Protein AF-A0A1C7NL75-F1 (afdb_monomer_lite)

Secondary structure (DSSP, 8-state):
-EEE---HHHHHHHHHHSHHHHHHTTHHHHHHSS--S----SS--TTTSHHHHHHHHTTTT-STT-EEEEEEEEEEE-SSSS-EEEEEEEEE-SS-HHHHHHHHHTT-S-EEEEEEEEESS---HHHHHHHHHHHHHHHHHSPEEEEETTEEEEEE-EEEEEEEE-HHHHHTTHHHHHHTTS--EEEEPP-

Organism: NCBI:txid101091

pLDDT: mean 74.9, std 13.75, range [35.78, 93.25]

Structure (mmCIF, N/CA/C/O backbone):
data_AF-A0A1C7NL75-F1
#
_entry.id   AF-A0A1C7NL75-F1
#
loop_
_atom_site.group_PDB
_atom_site.id
_atom_site.type_symbol
_atom_site.label_atom_id
_atom_site.label_alt_id
_atom_site.label_comp_id
_atom_site.label_asym_id
_atom_site.label_entity_id
_atom_site.label_seq_id
_atom_site.pdbx_PDB_ins_code
_atom_site.Cartn_x
_atom_site.Cartn_y
_atom_site.Cartn_z
_atom_site.occupancy
_atom_site.B_iso_or_equiv
_atom_site.auth_seq_id
_atom_site.auth_comp_id
_atom_site.auth_asym_id
_atom_site.auth_atom_id
_atom_site.pdbx_PDB_model_num
ATOM 1 N N . MET A 1 1 ? 25.329 -1.932 -0.744 1.00 54.16 1 MET A N 1
ATOM 2 C CA . MET A 1 1 ? 24.851 -1.291 0.494 1.00 54.16 1 MET A CA 1
ATOM 3 C C . MET A 1 1 ? 23.374 -1.001 0.301 1.00 54.16 1 MET A C 1
ATOM 5 O O . MET A 1 1 ? 23.030 -0.511 -0.767 1.00 54.16 1 MET A O 1
ATOM 9 N N . VAL A 1 2 ? 22.519 -1.374 1.254 1.00 59.94 2 VAL A N 1
ATOM 10 C CA . VAL A 1 2 ? 21.081 -1.058 1.227 1.00 59.94 2 VAL A CA 1
ATOM 11 C C 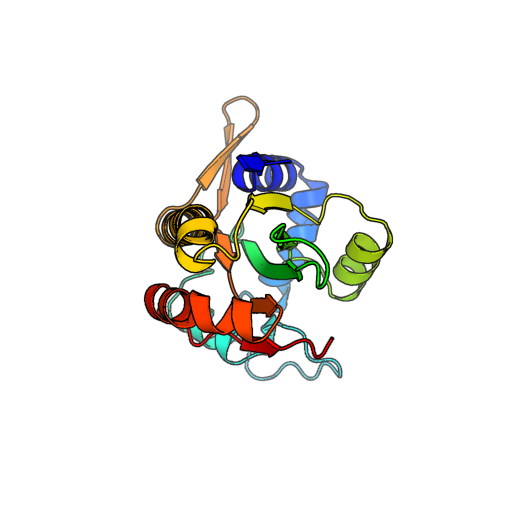. VAL A 1 2 ? 20.860 0.056 2.240 1.00 59.94 2 VAL A C 1
ATOM 13 O O . VAL A 1 2 ? 21.174 -0.130 3.414 1.00 59.94 2 VAL A O 1
ATOM 16 N N . LEU A 1 3 ? 20.372 1.205 1.784 1.00 58.34 3 LEU A N 1
ATOM 17 C CA . LEU A 1 3 ? 19.986 2.318 2.639 1.00 58.34 3 LEU A CA 1
ATOM 18 C C . LEU A 1 3 ? 18.458 2.324 2.753 1.00 58.34 3 LEU A C 1
ATOM 20 O O . LEU A 1 3 ? 17.762 2.538 1.760 1.00 58.34 3 LEU A O 1
ATOM 24 N N . LEU A 1 4 ? 17.947 2.075 3.958 1.00 61.88 4 LEU A N 1
ATOM 25 C CA . LEU A 1 4 ? 16.525 2.199 4.280 1.00 61.88 4 LEU A CA 1
ATOM 26 C C . LEU A 1 4 ? 16.283 3.574 4.896 1.00 61.88 4 LEU A C 1
ATOM 28 O O . LEU A 1 4 ? 16.801 3.861 5.973 1.00 61.88 4 LEU A O 1
ATOM 32 N N . ILE A 1 5 ? 15.507 4.413 4.213 1.00 58.75 5 ILE A N 1
ATOM 33 C CA . ILE A 1 5 ? 15.263 5.796 4.645 1.00 58.75 5 ILE A CA 1
ATOM 34 C C . ILE A 1 5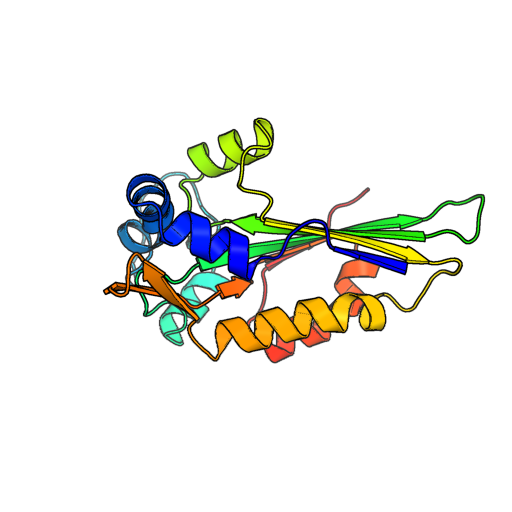 ? 14.094 5.869 5.646 1.00 58.75 5 ILE A C 1
ATOM 36 O O . ILE A 1 5 ? 14.108 6.696 6.555 1.00 58.75 5 ILE A O 1
ATOM 40 N N . CYS A 1 6 ? 13.100 4.978 5.544 1.00 64.88 6 CYS A N 1
ATOM 41 C CA . CYS A 1 6 ? 11.980 4.892 6.489 1.00 64.88 6 CYS A CA 1
ATOM 42 C C . CYS A 1 6 ? 11.395 3.468 6.540 1.00 64.88 6 CYS A C 1
ATOM 44 O O . CYS A 1 6 ? 11.526 2.710 5.585 1.00 64.88 6 CYS A O 1
ATOM 46 N N . SER A 1 7 ? 10.752 3.098 7.654 1.00 75.19 7 SER A N 1
ATOM 47 C CA . SER A 1 7 ? 10.030 1.824 7.786 1.00 75.19 7 SER A CA 1
ATOM 48 C C . SER A 1 7 ? 8.556 2.011 7.425 1.00 75.19 7 SER A C 1
ATOM 50 O O . SER A 1 7 ? 7.848 2.741 8.126 1.00 75.19 7 SER A O 1
ATOM 52 N N . LEU A 1 8 ? 8.088 1.292 6.397 1.00 78.75 8 LEU A N 1
ATOM 53 C CA . LEU A 1 8 ? 6.689 1.284 5.954 1.00 78.75 8 LEU A CA 1
ATOM 54 C C . LEU A 1 8 ? 5.707 1.049 7.107 1.00 78.75 8 LEU A C 1
ATOM 56 O O . LEU A 1 8 ? 4.760 1.812 7.281 1.00 78.75 8 LEU A O 1
ATOM 60 N N . THR A 1 9 ? 5.971 0.049 7.952 1.00 80.31 9 THR A N 1
ATOM 61 C CA . THR A 1 9 ? 5.126 -0.291 9.107 1.00 80.31 9 THR A CA 1
ATOM 62 C C . THR A 1 9 ? 5.003 0.874 10.081 1.00 80.31 9 THR A C 1
ATOM 64 O O . THR A 1 9 ? 3.904 1.191 10.525 1.00 80.31 9 THR A O 1
ATOM 67 N N . ARG A 1 10 ? 6.120 1.542 10.407 1.00 83.00 10 ARG A N 1
ATOM 68 C CA . ARG A 1 10 ? 6.108 2.682 11.338 1.00 83.00 10 ARG A CA 1
ATOM 69 C C . ARG A 1 10 ? 5.331 3.855 10.761 1.00 83.00 10 ARG A C 1
ATOM 71 O O . ARG A 1 10 ? 4.572 4.490 11.490 1.00 83.00 10 ARG A O 1
ATOM 78 N N . LYS A 1 11 ? 5.506 4.136 9.469 1.00 85.38 11 LYS A N 1
ATOM 79 C CA . LYS A 1 11 ? 4.808 5.238 8.809 1.00 85.38 11 LYS A CA 1
ATOM 80 C C . LYS A 1 11 ? 3.306 4.963 8.724 1.00 85.38 11 LYS A C 1
ATOM 82 O O . LYS A 1 11 ? 2.526 5.818 9.129 1.00 85.38 11 LYS A O 1
ATOM 87 N N . ILE A 1 12 ? 2.899 3.761 8.317 1.00 87.12 12 ILE A N 1
ATOM 88 C CA . ILE A 1 12 ? 1.484 3.357 8.286 1.00 87.12 12 ILE A CA 1
ATOM 89 C C . ILE A 1 12 ? 0.869 3.388 9.686 1.00 87.12 12 ILE A C 1
ATOM 91 O O . ILE A 1 12 ? -0.200 3.968 9.860 1.00 87.12 12 ILE A O 1
ATOM 95 N N . ALA A 1 13 ? 1.559 2.856 10.698 1.00 88.12 13 ALA A N 1
ATOM 96 C CA . ALA A 1 13 ? 1.094 2.922 12.081 1.00 88.12 13 ALA A CA 1
ATOM 97 C C . ALA A 1 13 ? 0.910 4.375 12.547 1.00 88.12 13 ALA A C 1
ATOM 99 O O . ALA A 1 13 ? -0.113 4.704 13.140 1.00 88.12 13 ALA A O 1
ATOM 100 N N . TYR A 1 14 ? 1.851 5.268 12.227 1.00 88.62 14 TYR A N 1
ATOM 101 C CA . TYR A 1 14 ? 1.736 6.693 12.540 1.00 88.62 14 TYR A CA 1
ATOM 102 C C . TYR A 1 14 ? 0.517 7.348 11.868 1.00 88.62 14 TYR A C 1
ATOM 104 O O . TYR A 1 14 ? -0.238 8.065 12.531 1.00 88.62 14 TYR A O 1
ATOM 112 N N . LEU A 1 15 ? 0.288 7.076 10.579 1.00 89.31 15 LEU A N 1
ATOM 113 C CA . LEU A 1 15 ? -0.864 7.606 9.844 1.00 89.31 15 LEU A CA 1
ATOM 114 C C . LEU A 1 15 ? -2.186 7.093 10.426 1.00 89.31 15 LEU A C 1
ATOM 116 O O . LEU A 1 15 ? -3.105 7.875 10.655 1.00 89.31 15 LEU A O 1
ATOM 120 N N . LEU A 1 16 ? -2.266 5.800 10.734 1.00 90.81 16 LEU A N 1
ATOM 121 C CA . LEU A 1 16 ? -3.464 5.174 11.292 1.00 90.81 16 LEU A CA 1
ATOM 122 C C . LEU A 1 16 ? -3.696 5.517 12.776 1.00 90.81 16 LEU A C 1
ATOM 124 O O . LEU A 1 16 ? -4.838 5.491 13.237 1.00 90.81 16 LEU A O 1
ATOM 128 N N . CYS A 1 17 ? -2.661 5.894 13.530 1.00 91.44 17 CYS A N 1
ATOM 129 C CA . CYS A 1 17 ? -2.785 6.412 14.900 1.00 91.44 17 CYS A CA 1
ATOM 130 C C . CYS A 1 17 ? -3.377 7.830 14.963 1.00 91.44 17 CYS A C 1
ATOM 132 O O . CYS A 1 17 ? -3.956 8.218 15.987 1.00 91.44 17 CYS A O 1
ATOM 134 N N . SER A 1 18 ? -3.214 8.619 13.899 1.00 90.31 18 SER A N 1
ATOM 135 C CA . SER A 1 18 ? -3.792 9.958 13.790 1.00 90.31 18 SER A CA 1
ATOM 136 C C . SER A 1 18 ? -5.225 9.865 13.283 1.00 90.31 18 SER A C 1
ATOM 138 O O . SER A 1 18 ? -5.479 9.280 12.239 1.00 90.31 18 SER A O 1
ATOM 140 N N . GLU A 1 19 ? -6.173 10.449 14.011 1.00 89.94 19 GLU A N 1
ATOM 141 C CA . GLU A 1 19 ? -7.591 10.367 13.657 1.00 89.94 19 GLU A CA 1
ATOM 142 C C . GLU A 1 19 ? -7.888 11.010 12.299 1.00 89.94 19 GLU A C 1
ATOM 144 O O . GLU A 1 19 ? -8.496 10.364 11.449 1.00 89.94 19 GLU A O 1
ATOM 149 N N . ASN A 1 20 ? -7.366 12.215 12.055 1.00 89.81 20 ASN A N 1
ATOM 150 C CA . ASN A 1 20 ? -7.557 12.930 10.791 1.00 89.81 20 ASN A CA 1
ATOM 151 C C . ASN A 1 20 ? -6.939 12.166 9.611 1.00 89.81 20 ASN A C 1
ATOM 153 O O . ASN A 1 20 ? -7.585 11.979 8.582 1.00 89.81 20 ASN A O 1
ATOM 157 N N . LYS A 1 21 ? -5.705 11.664 9.768 1.00 89.44 21 LYS A N 1
ATOM 158 C CA . LYS A 1 21 ? -5.019 10.921 8.696 1.00 89.44 21 LYS A CA 1
ATOM 159 C C . LYS A 1 21 ? -5.682 9.561 8.455 1.00 89.44 21 LYS A C 1
ATOM 161 O O . LYS A 1 21 ? -5.891 9.175 7.310 1.00 89.44 21 LYS A O 1
ATOM 166 N N . ARG A 1 22 ? -6.100 8.865 9.518 1.00 91.06 22 ARG A N 1
ATOM 167 C CA . ARG A 1 22 ? -6.891 7.630 9.422 1.00 91.06 22 ARG A CA 1
ATOM 168 C C . ARG A 1 22 ? -8.229 7.869 8.726 1.00 91.06 22 ARG A C 1
ATOM 170 O O . ARG A 1 22 ? -8.645 7.019 7.948 1.00 91.06 22 ARG A O 1
ATOM 177 N N . ALA A 1 23 ? -8.904 8.986 8.996 1.00 89.81 23 ALA A N 1
ATOM 178 C CA . ALA A 1 23 ? -10.153 9.335 8.328 1.00 89.81 23 ALA A CA 1
ATOM 179 C C . ALA A 1 23 ? -9.947 9.538 6.819 1.00 89.81 23 ALA A C 1
ATOM 181 O O . ALA A 1 23 ? -10.698 8.964 6.033 1.00 89.81 23 ALA A O 1
ATOM 182 N N . ALA A 1 24 ? -8.891 10.242 6.410 1.00 88.12 24 ALA A N 1
ATOM 183 C CA . ALA A 1 24 ? -8.548 10.407 4.995 1.00 88.12 24 ALA A CA 1
ATOM 184 C C . ALA A 1 24 ? -8.234 9.060 4.303 1.00 88.12 24 ALA A C 1
ATOM 186 O O . ALA A 1 24 ? -8.735 8.771 3.217 1.00 88.12 24 ALA A O 1
ATOM 187 N N . LEU A 1 25 ? -7.528 8.153 4.992 1.00 89.19 25 LEU A N 1
ATOM 188 C CA . LEU A 1 25 ? -7.251 6.790 4.509 1.00 89.19 25 LEU A CA 1
ATOM 189 C C . LEU A 1 25 ? -8.489 5.883 4.398 1.00 89.19 25 LEU A C 1
ATOM 191 O O . LEU A 1 25 ? -8.398 4.779 3.847 1.00 89.19 25 LEU A O 1
ATOM 195 N N . ARG A 1 26 ? -9.649 6.307 4.914 1.00 88.69 26 ARG A N 1
ATOM 196 C CA . ARG A 1 26 ? -10.913 5.574 4.761 1.00 88.69 26 ARG A CA 1
ATOM 197 C C . ARG A 1 26 ? -11.618 5.873 3.444 1.00 88.69 26 ARG A C 1
ATOM 199 O O . ARG A 1 26 ? -12.628 5.219 3.195 1.00 88.69 26 ARG A O 1
ATOM 206 N N . TYR A 1 27 ? -11.103 6.764 2.588 1.00 86.88 27 TYR A N 1
ATOM 207 C CA . TYR A 1 27 ? -11.694 7.017 1.269 1.00 86.88 27 TYR A CA 1
ATOM 208 C C . TYR A 1 27 ? -11.922 5.710 0.494 1.00 86.88 27 TYR A C 1
ATOM 210 O O . TYR A 1 27 ? -13.057 5.444 0.091 1.00 86.88 27 TYR A O 1
ATOM 218 N N . ARG A 1 28 ? -10.909 4.832 0.404 1.00 88.00 28 ARG A N 1
ATOM 219 C CA . ARG A 1 28 ? -11.070 3.482 -0.169 1.00 88.00 28 ARG A CA 1
ATOM 220 C C . ARG A 1 28 ? -12.202 2.699 0.498 1.00 88.00 28 ARG A C 1
ATOM 222 O O . ARG A 1 28 ? -13.076 2.180 -0.182 1.00 88.00 28 ARG A O 1
ATOM 229 N N . HIS A 1 29 ? -12.188 2.576 1.824 1.00 83.25 29 HIS A N 1
ATOM 230 C CA . HIS A 1 29 ? -13.165 1.753 2.542 1.00 83.25 29 HIS A CA 1
ATOM 231 C C . HIS A 1 29 ? -14.604 2.273 2.372 1.00 83.25 29 HIS A C 1
ATOM 233 O O . HIS A 1 29 ? -15.518 1.478 2.169 1.00 83.25 29 HIS A O 1
ATOM 239 N N . GLY A 1 30 ? -14.803 3.593 2.399 1.00 81.88 30 GLY A N 1
ATOM 240 C CA . GLY A 1 30 ? -16.113 4.225 2.235 1.00 81.88 30 GLY A CA 1
ATOM 241 C C . GLY A 1 30 ? -16.653 4.179 0.803 1.00 81.88 30 GLY A C 1
ATOM 242 O O . GLY A 1 30 ? -17.862 4.043 0.621 1.00 81.88 30 GLY A O 1
ATOM 243 N N . ASN A 1 31 ? -15.779 4.251 -0.207 1.00 80.06 31 ASN A N 1
ATOM 244 C CA . ASN A 1 31 ? -16.191 4.336 -1.612 1.00 80.06 31 ASN A CA 1
ATOM 245 C C . ASN A 1 31 ? -16.104 3.006 -2.370 1.00 80.06 31 ASN A C 1
ATOM 247 O O . ASN A 1 31 ? -16.926 2.782 -3.253 1.00 80.06 31 ASN A O 1
ATOM 251 N N . TYR A 1 32 ? -15.187 2.114 -1.991 1.00 78.25 32 TYR A N 1
ATOM 252 C CA . TYR A 1 32 ? -14.871 0.872 -2.709 1.00 78.25 32 TYR A CA 1
ATOM 253 C C . TYR A 1 32 ? -14.805 -0.365 -1.794 1.00 78.25 32 TYR A C 1
ATOM 255 O O . TYR A 1 32 ? -14.618 -1.477 -2.266 1.00 78.25 32 TYR A O 1
ATOM 263 N N . GLY A 1 33 ? -14.981 -0.219 -0.474 1.00 64.50 33 GLY A N 1
ATOM 264 C CA . GLY A 1 33 ? -14.888 -1.328 0.491 1.00 64.50 33 GLY A CA 1
ATOM 265 C C . GLY A 1 33 ? -16.043 -2.336 0.454 1.00 64.50 33 GLY A C 1
ATOM 266 O O . GLY A 1 33 ? -16.074 -3.252 1.273 1.00 64.50 33 GLY A O 1
ATOM 267 N N . LYS A 1 34 ? -16.997 -2.168 -0.463 1.00 66.44 34 LYS A N 1
ATOM 268 C CA . LYS A 1 34 ? -18.103 -3.094 -0.721 1.00 66.44 34 LYS A CA 1
ATOM 269 C C . LYS A 1 34 ? -18.034 -3.481 -2.195 1.00 66.44 34 LYS A C 1
ATOM 271 O O . LYS A 1 34 ? -17.761 -2.605 -3.008 1.00 66.44 34 LYS A O 1
ATOM 276 N N . LEU A 1 35 ? -18.315 -4.747 -2.523 1.00 57.25 35 LEU A N 1
ATOM 277 C CA . LEU A 1 35 ? -18.553 -5.198 -3.902 1.00 57.25 35 LEU A CA 1
ATOM 278 C C . LEU A 1 35 ? -19.626 -4.290 -4.522 1.00 57.25 35 LEU A C 1
ATOM 280 O O . LEU A 1 35 ? -20.816 -4.449 -4.245 1.00 57.25 35 LEU A O 1
ATOM 284 N N . LYS A 1 36 ? -19.209 -3.275 -5.280 1.00 55.81 36 LYS A N 1
ATOM 285 C CA . LYS A 1 36 ? -20.117 -2.362 -5.970 1.00 55.81 36 LYS A CA 1
ATOM 286 C C . LYS A 1 36 ? -20.377 -2.924 -7.361 1.00 55.81 36 LYS A C 1
ATOM 288 O O . LYS A 1 36 ? -19.452 -3.129 -8.133 1.00 55.81 36 LYS A O 1
ATOM 293 N N . SER A 1 37 ? -21.651 -3.134 -7.686 1.00 46.44 37 SE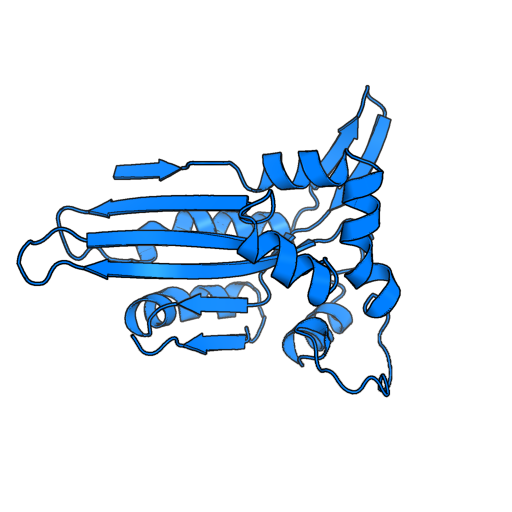R A N 1
ATOM 294 C CA . SER A 1 37 ? -22.096 -3.083 -9.080 1.00 46.44 37 SER A CA 1
ATOM 295 C C . SER A 1 37 ? -21.976 -1.634 -9.548 1.00 46.44 37 SER A C 1
ATOM 297 O O . SER A 1 37 ? -22.635 -0.775 -8.971 1.00 46.44 37 SER A O 1
ATOM 299 N N . GLY A 1 38 ? -21.107 -1.389 -10.532 1.00 50.00 38 GLY A N 1
ATOM 300 C CA . GLY A 1 38 ? -21.034 -0.189 -11.375 1.00 50.00 38 GLY A CA 1
ATOM 301 C C . GLY A 1 38 ? -21.238 1.163 -10.684 1.00 50.00 38 GLY A C 1
ATOM 302 O O . GLY A 1 38 ? -22.364 1.652 -10.576 1.00 50.00 38 GLY A O 1
ATOM 303 N N . SER A 1 39 ? -20.154 1.832 -10.290 1.00 46.28 39 SER A N 1
ATOM 304 C CA . SER A 1 39 ? 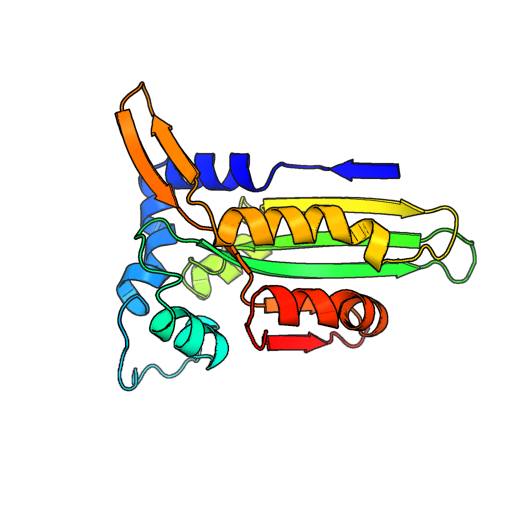-20.195 3.278 -10.058 1.00 46.28 39 SER A CA 1
ATOM 305 C C . SER A 1 39 ? -20.236 4.022 -11.394 1.00 46.28 39 SER A C 1
ATOM 307 O O . SER A 1 39 ? -19.282 3.987 -12.157 1.00 46.28 39 SER A O 1
ATOM 309 N N . ASN A 1 40 ? -21.323 4.758 -11.647 1.00 47.75 40 ASN A N 1
ATOM 310 C CA . ASN A 1 40 ? -21.439 5.759 -12.720 1.00 47.75 40 ASN A CA 1
ATOM 311 C C . ASN A 1 40 ? -20.611 7.028 -12.409 1.00 47.75 40 ASN A C 1
ATOM 313 O O . ASN A 1 40 ? -21.118 8.149 -12.482 1.00 47.75 40 ASN A O 1
ATOM 317 N N . THR A 1 41 ? -19.355 6.884 -11.992 1.00 50.94 41 THR A N 1
ATOM 318 C CA . THR A 1 41 ? -18.438 8.020 -11.831 1.00 50.94 41 THR A CA 1
ATOM 319 C C . THR A 1 41 ? -17.558 8.105 -13.068 1.00 50.94 41 THR A C 1
ATOM 321 O O . THR A 1 41 ? -16.980 7.113 -13.480 1.00 50.94 41 THR A O 1
ATOM 324 N N . SER A 1 42 ? -17.463 9.287 -13.681 1.00 50.12 42 SER A N 1
ATOM 325 C CA . SER A 1 42 ? -16.780 9.516 -14.967 1.00 50.12 42 SER A CA 1
ATOM 326 C C . SER A 1 42 ? -15.246 9.411 -14.919 1.00 50.12 42 SER A C 1
ATOM 328 O O . SER A 1 42 ? -14.581 9.932 -15.809 1.00 50.12 42 SER A O 1
ATOM 330 N N . TYR A 1 43 ? -14.687 8.845 -13.852 1.00 56.72 43 TYR A N 1
ATOM 331 C CA . TYR A 1 43 ? -13.254 8.714 -13.631 1.00 56.72 43 TYR A CA 1
ATOM 332 C C . TYR A 1 43 ? -12.986 7.363 -12.985 1.00 56.72 43 TYR A C 1
ATOM 334 O O . TYR A 1 43 ? -13.448 7.125 -11.869 1.00 56.72 43 TYR A O 1
ATOM 342 N N . ASP A 1 44 ? -12.227 6.534 -13.692 1.00 67.12 44 ASP A N 1
ATOM 343 C CA . ASP A 1 44 ? -11.719 5.263 -13.190 1.00 67.12 44 ASP A CA 1
ATOM 344 C C . ASP A 1 44 ? -10.567 5.530 -12.199 1.00 67.12 44 ASP A C 1
ATOM 346 O O . ASP A 1 44 ? -9.643 6.302 -12.484 1.00 67.12 44 ASP A O 1
ATOM 350 N N . ASP A 1 45 ? -10.616 4.917 -11.016 1.00 78.75 45 ASP A N 1
ATOM 351 C CA . ASP A 1 45 ? -9.533 4.874 -10.023 1.00 78.75 45 ASP A CA 1
ATOM 352 C C . ASP A 1 45 ? -8.873 3.480 -10.036 1.00 78.75 45 ASP A C 1
ATOM 354 O O . ASP A 1 45 ? -9.415 2.501 -10.543 1.00 78.75 45 ASP A O 1
ATOM 358 N N . THR A 1 46 ? -7.710 3.337 -9.399 1.00 78.19 46 THR A N 1
ATOM 359 C CA . THR A 1 46 ? -7.016 2.047 -9.212 1.00 78.19 46 THR A CA 1
ATOM 360 C C . THR A 1 46 ? -7.899 0.989 -8.532 1.00 78.19 46 THR A C 1
ATOM 362 O O . THR A 1 46 ? -7.647 -0.206 -8.647 1.00 78.19 46 THR A O 1
ATOM 365 N N . PHE A 1 47 ? -8.941 1.412 -7.813 1.00 84.00 47 PHE A N 1
ATOM 366 C CA . PHE A 1 47 ? -9.903 0.521 -7.167 1.00 84.00 47 PHE A CA 1
ATOM 367 C C . PHE A 1 47 ? -11.040 0.054 -8.091 1.00 84.00 47 PHE A C 1
ATOM 369 O O . PHE A 1 47 ? -11.778 -0.855 -7.718 1.00 84.00 47 PHE A O 1
ATOM 376 N N . ASP A 1 48 ? -11.178 0.608 -9.293 1.00 80.06 48 ASP A N 1
ATOM 377 C CA . ASP A 1 48 ? -12.099 0.080 -10.306 1.00 80.06 48 ASP A CA 1
ATOM 378 C C . ASP A 1 48 ? -11.483 -1.096 -11.082 1.00 80.06 48 ASP A C 1
ATOM 380 O O . ASP A 1 48 ? -12.205 -1.880 -11.692 1.00 80.06 48 ASP A O 1
ATOM 384 N N . ALA A 1 49 ? -10.159 -1.277 -10.996 1.00 79.81 49 ALA A N 1
ATOM 385 C CA . ALA A 1 49 ? -9.439 -2.347 -11.676 1.00 79.81 49 ALA A CA 1
ATOM 386 C C . ALA A 1 49 ? -9.836 -3.754 -11.189 1.00 79.81 49 ALA A C 1
ATOM 388 O O . ALA A 1 49 ? -10.039 -3.995 -9.990 1.00 79.81 49 ALA A O 1
ATOM 389 N N . ASP A 1 50 ? -9.840 -4.716 -12.118 1.00 80.81 50 ASP A N 1
ATOM 390 C CA . ASP A 1 50 ? -10.171 -6.125 -11.864 1.00 80.81 50 ASP A CA 1
ATOM 391 C C . ASP A 1 50 ? -9.332 -6.730 -10.733 1.00 80.81 50 ASP A C 1
ATOM 393 O O . ASP A 1 50 ? -9.836 -7.503 -9.914 1.00 80.81 50 ASP A O 1
ATOM 397 N N . VAL A 1 51 ? -8.064 -6.324 -10.636 1.00 81.25 51 VAL A N 1
ATOM 398 C CA . VAL A 1 51 ? -7.125 -6.747 -9.589 1.00 81.25 51 VAL A CA 1
ATOM 399 C C . VAL A 1 51 ? -7.669 -6.444 -8.198 1.00 81.25 51 VAL A C 1
ATOM 401 O O . VAL A 1 51 ? -7.650 -7.299 -7.305 1.00 81.25 51 VAL A O 1
ATOM 404 N N . TYR A 1 52 ? -8.189 -5.233 -7.999 1.00 85.25 52 TYR A N 1
ATOM 405 C CA . TYR A 1 52 ? -8.775 -4.843 -6.726 1.00 85.25 52 TYR A CA 1
ATOM 406 C C . TYR A 1 52 ? -10.092 -5.576 -6.463 1.00 85.25 52 TYR A C 1
ATOM 408 O O . TYR A 1 52 ? -10.327 -6.042 -5.343 1.00 85.25 52 TYR A O 1
ATOM 416 N N . GLN A 1 53 ? -10.931 -5.731 -7.489 1.00 84.69 53 GLN A N 1
ATOM 417 C CA . GLN A 1 53 ? -12.193 -6.463 -7.366 1.00 84.69 53 GLN A CA 1
ATOM 418 C C . GLN A 1 53 ? -11.960 -7.927 -6.970 1.00 84.69 53 GLN A C 1
ATOM 420 O O . GLN A 1 53 ? -12.676 -8.466 -6.123 1.00 84.69 53 GLN A O 1
ATOM 425 N N . GLU A 1 54 ? -10.918 -8.563 -7.499 1.00 83.81 54 GLU A N 1
ATOM 426 C CA . GLU A 1 54 ? -10.519 -9.911 -7.098 1.00 83.81 54 GLU A CA 1
ATOM 427 C C . GLU A 1 54 ? -10.018 -9.953 -5.647 1.00 83.81 54 GLU A C 1
ATOM 429 O O . GLU A 1 54 ? -10.402 -10.834 -4.874 1.00 83.81 54 GLU A O 1
ATOM 434 N N . CYS A 1 55 ? -9.243 -8.952 -5.214 1.00 84.75 55 CYS A N 1
ATOM 435 C CA . CYS A 1 55 ? -8.838 -8.835 -3.810 1.00 84.75 55 CYS A CA 1
ATOM 436 C C . CYS A 1 55 ? -10.043 -8.739 -2.860 1.00 84.75 55 CYS A C 1
ATOM 438 O O . CYS A 1 55 ? -10.012 -9.313 -1.766 1.00 84.75 55 CYS A O 1
ATOM 440 N N . LEU A 1 56 ? -11.097 -8.016 -3.256 1.00 85.88 56 LEU A N 1
ATOM 441 C CA . LEU A 1 56 ? -12.340 -7.927 -2.489 1.00 85.88 56 LEU A CA 1
ATOM 442 C C . LEU A 1 56 ? -13.050 -9.279 -2.402 1.00 85.88 56 LEU A C 1
ATOM 444 O O . LEU A 1 56 ? -13.431 -9.681 -1.302 1.00 85.88 56 LEU A O 1
ATOM 448 N N . LYS A 1 57 ? -13.184 -10.001 -3.524 1.00 85.62 57 LYS A N 1
ATOM 449 C CA . LYS A 1 57 ? -13.791 -11.347 -3.551 1.00 85.62 57 LYS A CA 1
ATOM 450 C C . LYS A 1 57 ? -13.040 -12.332 -2.655 1.00 85.62 57 LYS A C 1
ATOM 452 O O . LYS A 1 57 ? -13.665 -13.131 -1.964 1.00 85.62 57 LYS A O 1
ATOM 457 N N . ARG A 1 58 ? -11.708 -12.232 -2.613 1.00 84.88 58 ARG A N 1
ATOM 458 C CA . ARG A 1 58 ? -10.831 -13.038 -1.746 1.00 84.88 58 ARG A CA 1
ATOM 459 C C . ARG A 1 58 ? -10.821 -12.589 -0.277 1.00 84.88 58 ARG A C 1
ATOM 461 O O . ARG A 1 58 ? -10.147 -13.210 0.539 1.00 84.88 58 ARG A O 1
ATOM 468 N N . GLY A 1 59 ? -11.537 -11.519 0.074 1.00 85.94 59 GLY A N 1
ATOM 469 C CA . GLY A 1 59 ? -11.644 -11.023 1.448 1.00 85.94 59 GLY A CA 1
ATOM 470 C C . GLY A 1 59 ? -10.391 -10.317 1.977 1.00 85.94 59 GLY A C 1
ATOM 471 O O . GLY A 1 59 ? -10.283 -10.118 3.186 1.00 85.94 59 GLY A O 1
ATOM 472 N N . LEU A 1 60 ? -9.458 -9.912 1.106 1.00 84.62 60 LEU A N 1
ATOM 473 C CA . LEU A 1 60 ? -8.171 -9.335 1.521 1.00 84.62 60 LEU A CA 1
ATOM 474 C C . LEU A 1 60 ? -8.335 -7.973 2.220 1.00 84.62 60 LEU A C 1
ATOM 476 O O . LEU A 1 60 ? -7.617 -7.673 3.164 1.00 84.62 60 LEU A O 1
ATOM 480 N N . PHE A 1 61 ? -9.342 -7.181 1.841 1.00 87.88 61 PHE A N 1
ATOM 481 C CA . PHE A 1 61 ? -9.603 -5.847 2.405 1.00 87.88 61 PHE A CA 1
ATOM 482 C C . PHE A 1 61 ? -10.737 -5.807 3.448 1.00 87.88 61 PHE A C 1
ATOM 484 O O . PHE A 1 61 ? -11.472 -4.816 3.529 1.00 87.88 61 PHE A O 1
ATOM 491 N N . ASN A 1 62 ? -10.888 -6.864 4.249 1.00 86.69 62 ASN A N 1
ATOM 492 C CA . ASN A 1 62 ? -11.944 -6.986 5.265 1.00 86.69 62 ASN A CA 1
ATOM 493 C C . ASN A 1 62 ? -11.783 -6.025 6.463 1.00 86.69 62 ASN A C 1
ATOM 495 O O . ASN A 1 62 ? -12.781 -5.633 7.068 1.00 86.69 62 ASN A O 1
ATOM 499 N N . LEU A 1 63 ? -10.558 -5.602 6.797 1.00 88.38 63 LEU A N 1
ATOM 500 C CA . LEU A 1 63 ? -10.332 -4.661 7.896 1.00 88.38 63 LEU A CA 1
ATOM 501 C C . LEU A 1 63 ? -10.508 -3.207 7.421 1.00 88.38 63 LEU A C 1
ATOM 503 O O . LEU A 1 63 ? -9.942 -2.836 6.384 1.00 88.38 63 LEU A O 1
ATOM 507 N N . PRO A 1 64 ? -11.189 -2.336 8.194 1.00 85.44 64 PRO A N 1
ATOM 508 C CA . PRO A 1 64 ? -11.314 -0.911 7.873 1.00 85.44 64 PRO A CA 1
ATOM 509 C C . PRO A 1 64 ? -9.965 -0.189 7.784 1.00 85.44 64 PRO A C 1
ATOM 511 O O . PRO A 1 64 ? -9.833 0.778 7.037 1.00 85.44 64 PRO A O 1
ATOM 514 N N . GLY A 1 65 ? -8.969 -0.663 8.540 1.00 89.00 65 GLY A N 1
ATOM 515 C CA . GLY A 1 65 ? -7.601 -0.155 8.515 1.00 89.00 65 GLY A CA 1
ATOM 516 C C . GLY A 1 65 ? -6.757 -0.678 7.353 1.00 89.00 65 GLY A C 1
ATOM 517 O O . GLY A 1 65 ? -5.639 -0.205 7.198 1.00 89.00 65 GLY A O 1
ATOM 518 N N . SER A 1 66 ? -7.255 -1.620 6.537 1.00 91.38 66 SER A N 1
ATOM 519 C CA . SER A 1 66 ? -6.471 -2.207 5.440 1.00 91.38 66 SER A CA 1
ATOM 520 C C . SER A 1 66 ? -6.028 -1.148 4.438 1.00 91.38 66 SER A C 1
ATOM 522 O O . SER A 1 66 ? -6.842 -0.358 3.930 1.00 91.38 66 SER A O 1
ATOM 524 N N . VAL A 1 67 ? -4.736 -1.179 4.132 1.00 90.06 67 VAL A N 1
ATOM 525 C CA . VAL A 1 67 ? -4.042 -0.216 3.287 1.00 90.06 67 VAL A CA 1
ATOM 526 C C . VAL A 1 67 ? -3.642 -0.876 1.973 1.00 90.06 67 VAL A C 1
ATOM 528 O O . VAL A 1 67 ? -3.007 -1.923 1.963 1.00 90.06 67 VAL A O 1
ATOM 531 N N . ALA A 1 68 ? -4.003 -0.245 0.865 1.00 89.75 68 ALA A N 1
ATOM 532 C CA . ALA A 1 68 ? -3.525 -0.546 -0.469 1.00 89.75 68 ALA A CA 1
ATOM 533 C C . ALA A 1 68 ? -2.344 0.363 -0.814 1.00 89.75 68 ALA A C 1
ATOM 535 O O . ALA A 1 68 ? -2.375 1.573 -0.550 1.00 89.75 68 ALA A O 1
ATOM 536 N N . VAL A 1 69 ? -1.320 -0.217 -1.431 1.00 88.19 69 VAL A N 1
ATOM 537 C CA . VAL A 1 69 ? -0.131 0.505 -1.874 1.00 88.19 69 VAL A CA 1
ATOM 538 C C . VAL A 1 69 ? 0.264 0.154 -3.302 1.00 88.19 69 VAL A C 1
ATOM 540 O O . VAL A 1 69 ? -0.016 -0.946 -3.777 1.00 88.19 69 VAL A O 1
ATOM 543 N N . ALA A 1 70 ? 0.964 1.080 -3.952 1.00 86.44 70 ALA A N 1
ATOM 544 C CA . ALA A 1 70 ? 1.738 0.819 -5.158 1.00 86.44 70 ALA A CA 1
ATOM 545 C C . ALA A 1 70 ? 3.228 0.773 -4.806 1.00 86.44 70 ALA A C 1
ATOM 547 O O . ALA A 1 70 ? 3.711 1.635 -4.063 1.00 86.44 70 ALA A O 1
ATOM 548 N N . LEU A 1 71 ? 3.946 -0.225 -5.320 1.00 85.25 71 LEU A N 1
ATOM 549 C CA . LEU A 1 71 ? 5.398 -0.326 -5.221 1.00 85.25 71 LEU A CA 1
ATOM 550 C C . LEU A 1 71 ? 6.016 0.090 -6.558 1.00 85.25 71 LEU A C 1
ATOM 552 O O . LEU A 1 71 ? 5.831 -0.576 -7.570 1.00 85.25 71 LEU A O 1
ATOM 556 N N . ASN A 1 72 ? 6.772 1.175 -6.538 1.00 83.38 72 ASN A N 1
ATOM 557 C CA . ASN A 1 72 ? 7.450 1.736 -7.696 1.00 83.38 72 ASN A CA 1
ATOM 558 C C . ASN A 1 72 ? 8.948 1.444 -7.589 1.00 83.38 72 ASN A C 1
ATOM 560 O O . ASN A 1 72 ? 9.537 1.611 -6.516 1.00 83.38 72 ASN A O 1
ATOM 564 N N . ILE A 1 73 ? 9.566 0.975 -8.668 1.00 80.62 73 ILE A N 1
ATOM 565 C CA . ILE A 1 73 ? 10.954 0.512 -8.676 1.00 80.62 73 ILE A CA 1
ATOM 566 C C . ILE A 1 73 ? 11.686 1.118 -9.862 1.00 80.62 73 ILE A C 1
ATOM 568 O O . ILE A 1 73 ? 11.539 0.682 -11.002 1.00 80.62 73 ILE A O 1
ATOM 572 N N . ASP A 1 74 ? 12.552 2.071 -9.548 1.00 76.94 74 ASP A N 1
ATOM 573 C CA . ASP A 1 74 ? 13.333 2.807 -10.528 1.00 76.94 74 ASP A CA 1
ATOM 574 C C . ASP A 1 74 ? 14.782 2.324 -10.506 1.00 76.94 74 ASP A C 1
ATOM 576 O O . ASP A 1 74 ? 15.528 2.521 -9.538 1.00 76.94 74 ASP A O 1
ATOM 580 N N . GLY A 1 75 ? 15.186 1.661 -11.588 1.00 73.62 75 GLY A N 1
ATOM 581 C CA . GLY A 1 75 ? 16.566 1.269 -11.832 1.00 73.62 75 GLY A CA 1
ATOM 582 C C . GLY A 1 75 ? 17.350 2.395 -12.501 1.00 73.62 75 GLY A C 1
ATOM 583 O O . GLY A 1 75 ? 17.019 2.850 -13.590 1.00 73.62 75 GLY A O 1
ATOM 584 N N . LEU A 1 76 ? 18.442 2.825 -11.878 1.00 69.12 76 LEU A N 1
ATOM 585 C CA . LEU A 1 76 ? 19.389 3.790 -12.429 1.00 69.12 76 LEU A CA 1
ATOM 586 C C . LEU A 1 76 ? 20.736 3.095 -12.619 1.00 69.12 76 LEU A C 1
ATOM 588 O O . LEU A 1 76 ? 21.451 2.799 -11.659 1.00 69.12 76 LEU A O 1
ATOM 592 N N . SER A 1 77 ? 21.112 2.837 -13.870 1.00 66.44 77 SER A N 1
ATOM 593 C CA . SER A 1 77 ? 22.423 2.277 -14.204 1.00 66.44 77 SER A CA 1
ATOM 594 C C . SER A 1 77 ? 23.264 3.281 -14.984 1.00 66.44 77 SER A C 1
ATOM 596 O O . SER A 1 77 ? 22.796 3.942 -15.909 1.00 66.44 77 SER A O 1
ATOM 598 N N . SER A 1 78 ? 24.530 3.427 -14.592 1.00 63.16 78 SER A N 1
ATOM 599 C CA . SER A 1 78 ? 25.466 4.277 -15.321 1.00 63.16 78 SER A CA 1
ATOM 600 C C . SER A 1 78 ? 25.977 3.543 -16.561 1.00 63.16 78 SER A C 1
ATOM 602 O O . SER A 1 78 ? 26.426 2.404 -16.467 1.00 63.16 78 SER A O 1
ATOM 604 N N . LYS A 1 79 ? 25.984 4.211 -17.722 1.00 66.88 79 LYS A N 1
ATOM 605 C CA . LYS A 1 79 ? 26.658 3.692 -18.928 1.00 66.88 79 LYS A CA 1
ATOM 606 C C . LYS A 1 79 ? 28.191 3.715 -18.810 1.00 66.88 79 LYS A C 1
ATOM 608 O O . LYS A 1 79 ? 28.864 2.986 -19.525 1.00 66.88 79 LYS A O 1
ATOM 613 N N . PHE A 1 80 ? 28.731 4.534 -17.904 1.00 72.56 80 PHE A N 1
ATOM 614 C CA . PHE A 1 80 ? 30.167 4.826 -17.781 1.00 72.56 80 PHE A CA 1
ATOM 615 C C . PHE A 1 80 ? 30.812 4.234 -16.522 1.00 72.56 80 PHE A C 1
ATOM 617 O O . PHE A 1 80 ? 32.008 4.396 -16.294 1.00 72.56 80 PHE A O 1
ATOM 624 N N . SER A 1 81 ? 30.035 3.567 -15.671 1.00 70.81 81 SER A N 1
ATOM 625 C CA . SER A 1 81 ? 30.561 2.890 -14.490 1.00 70.81 81 SER A CA 1
ATOM 626 C C . SER A 1 81 ? 29.761 1.632 -14.189 1.00 70.81 81 SER A C 1
ATOM 628 O O . SER A 1 81 ? 28.580 1.542 -14.498 1.00 70.81 81 SER A O 1
ATOM 630 N N . ASN A 1 82 ? 30.377 0.681 -13.489 1.00 68.69 82 ASN A N 1
ATOM 631 C CA . ASN A 1 82 ? 29.692 -0.532 -13.029 1.00 68.69 82 ASN A CA 1
ATOM 632 C C . ASN A 1 82 ? 28.726 -0.277 -11.855 1.00 68.69 82 ASN A C 1
ATOM 634 O O . ASN A 1 82 ? 28.225 -1.224 -11.244 1.00 68.69 82 ASN A O 1
ATOM 638 N N . LYS A 1 83 ? 28.475 0.994 -11.516 1.00 70.75 83 LYS A N 1
ATOM 639 C CA . LYS A 1 83 ? 27.572 1.379 -10.438 1.00 70.75 83 LYS A CA 1
ATOM 640 C C . LYS A 1 83 ? 26.132 1.340 -10.933 1.00 70.75 83 LYS A C 1
ATOM 642 O O . LYS A 1 83 ? 25.791 1.912 -11.969 1.00 70.75 83 LYS A O 1
ATOM 647 N N . SER A 1 84 ? 25.292 0.686 -10.145 1.00 71.62 84 SER A N 1
ATOM 648 C CA . SER A 1 84 ? 23.843 0.713 -10.301 1.00 71.62 84 SER A CA 1
ATOM 649 C C . SER A 1 84 ? 23.190 1.107 -8.984 1.00 71.62 84 SER A C 1
ATOM 651 O O . SER A 1 84 ? 23.682 0.772 -7.897 1.00 71.62 84 SER A O 1
ATOM 653 N N . PHE A 1 85 ? 22.094 1.838 -9.112 1.00 74.12 85 PHE A N 1
ATOM 654 C CA . PHE A 1 85 ? 21.220 2.240 -8.031 1.00 74.12 85 PHE A CA 1
ATOM 655 C C . PHE A 1 85 ? 19.822 1.746 -8.349 1.00 74.12 85 PHE A C 1
ATOM 657 O O . PHE A 1 85 ? 19.385 1.796 -9.492 1.00 74.12 85 PHE A O 1
ATOM 664 N N . VAL A 1 86 ? 19.132 1.263 -7.333 1.00 75.38 86 VAL A N 1
ATOM 665 C CA . VAL A 1 86 ? 17.712 0.939 -7.425 1.00 75.38 86 VAL A CA 1
ATOM 666 C C . VAL A 1 86 ? 17.026 1.743 -6.348 1.00 75.38 86 VAL A C 1
ATOM 668 O O . VAL A 1 86 ? 17.449 1.691 -5.188 1.00 75.38 86 VAL A O 1
ATOM 671 N N . ILE A 1 87 ? 16.001 2.484 -6.739 1.00 78.00 87 ILE A N 1
ATOM 672 C CA . ILE A 1 87 ? 15.141 3.227 -5.834 1.00 78.00 87 ILE A CA 1
ATOM 673 C C . ILE A 1 87 ? 13.802 2.506 -5.824 1.00 78.00 87 ILE A C 1
ATOM 675 O O . ILE A 1 87 ? 13.067 2.539 -6.802 1.00 78.00 87 ILE A O 1
ATOM 679 N N . ALA A 1 88 ? 13.495 1.833 -4.721 1.00 78.75 88 ALA A N 1
ATOM 680 C CA . ALA A 1 88 ? 12.164 1.288 -4.495 1.00 78.75 88 ALA A CA 1
ATOM 681 C C . ALA A 1 88 ? 11.394 2.255 -3.604 1.00 78.75 88 ALA A C 1
ATOM 683 O O . ALA A 1 88 ? 11.878 2.578 -2.513 1.00 78.75 88 ALA A O 1
ATOM 684 N N . HIS A 1 89 ? 10.223 2.702 -4.049 1.00 82.06 89 HIS A N 1
ATOM 685 C CA . HIS A 1 89 ? 9.360 3.554 -3.257 1.00 82.06 89 HIS A CA 1
ATOM 686 C C . HIS A 1 89 ? 7.898 3.122 -3.241 1.00 82.06 89 HIS A C 1
ATOM 688 O O . HIS A 1 89 ? 7.403 2.522 -4.185 1.00 82.06 89 HIS A O 1
ATOM 694 N N . THR A 1 90 ? 7.206 3.395 -2.137 1.00 82.94 90 THR A N 1
ATOM 695 C CA . THR A 1 90 ? 5.817 2.957 -1.936 1.00 82.94 90 THR A CA 1
ATOM 696 C C . THR A 1 90 ? 4.875 4.142 -1.801 1.00 82.94 90 THR A C 1
ATOM 698 O O . THR A 1 90 ? 5.137 5.034 -0.992 1.00 82.94 90 THR A O 1
ATOM 701 N N . VAL A 1 91 ? 3.769 4.114 -2.546 1.00 85.25 91 VAL A N 1
ATOM 702 C CA . VAL A 1 91 ? 2.717 5.142 -2.546 1.00 85.25 91 VAL A CA 1
ATOM 703 C C . VAL A 1 91 ? 1.434 4.579 -1.942 1.00 85.25 91 VAL A C 1
ATOM 705 O O . VAL A 1 91 ? 1.032 3.462 -2.269 1.00 85.25 91 VAL A O 1
ATOM 708 N N . LEU A 1 92 ? 0.767 5.348 -1.079 1.00 88.50 92 LEU A N 1
ATOM 709 C CA . LEU A 1 92 ? -0.550 4.988 -0.549 1.00 88.50 92 LEU A CA 1
ATOM 710 C C . LEU A 1 92 ? -1.655 5.239 -1.567 1.00 88.50 92 LEU A C 1
ATOM 712 O O . LEU A 1 92 ? -1.858 6.366 -2.018 1.00 88.50 92 LEU A O 1
ATOM 716 N N . LEU A 1 93 ? -2.437 4.200 -1.842 1.00 88.50 93 LEU A N 1
ATOM 717 C CA . LEU A 1 93 ? -3.570 4.285 -2.759 1.00 88.50 93 LEU A CA 1
ATOM 718 C C . LEU A 1 93 ? -4.871 4.657 -2.041 1.00 88.50 93 LEU A C 1
ATOM 720 O O . LEU A 1 93 ? -5.800 5.133 -2.672 1.00 88.50 93 LEU A O 1
ATOM 724 N N . ASN A 1 94 ? -4.950 4.488 -0.718 1.00 89.31 94 ASN A N 1
ATOM 725 C CA . ASN A 1 94 ? -6.195 4.647 0.045 1.00 89.31 94 ASN A CA 1
ATOM 726 C C . ASN A 1 94 ? -6.830 6.045 0.020 1.00 89.31 94 ASN A C 1
ATOM 728 O O . ASN A 1 94 ? -8.009 6.154 0.357 1.00 89.31 94 ASN A O 1
ATOM 732 N N . TYR A 1 95 ? -6.060 7.077 -0.318 1.00 87.75 95 TYR A N 1
ATOM 733 C CA . TYR A 1 95 ? -6.533 8.451 -0.460 1.00 87.75 95 TYR A CA 1
ATOM 734 C C . TYR A 1 95 ? -7.378 8.638 -1.722 1.00 87.75 95 TYR A C 1
ATOM 736 O O . TYR A 1 95 ? -7.242 7.881 -2.690 1.00 87.75 95 TYR A O 1
ATOM 744 N N . SER A 1 96 ? -8.205 9.688 -1.729 1.00 85.25 96 SER A N 1
ATOM 745 C CA . SER A 1 96 ? -8.899 10.112 -2.952 1.00 85.25 96 SER A CA 1
ATOM 746 C C . SER A 1 96 ? -7.895 10.413 -4.072 1.00 85.25 96 SER A C 1
ATOM 748 O O . SER A 1 96 ? -6.792 10.864 -3.759 1.00 85.25 96 SER A O 1
ATOM 750 N N . PRO A 1 97 ? -8.228 10.210 -5.362 1.00 83.06 97 PRO A N 1
ATOM 751 C CA . PRO A 1 97 ? -7.307 10.498 -6.466 1.00 83.06 97 PRO A CA 1
ATOM 752 C C . PRO A 1 97 ? -6.712 11.910 -6.413 1.00 83.06 97 PRO A C 1
ATOM 754 O O . PRO A 1 97 ? -5.510 12.090 -6.596 1.00 83.06 97 PRO A O 1
ATOM 757 N N . VAL A 1 98 ? -7.542 12.902 -6.077 1.00 83.44 98 VAL A N 1
ATOM 758 C CA . VAL A 1 98 ? -7.134 14.305 -5.939 1.00 83.44 98 VAL A CA 1
ATOM 759 C C . VAL A 1 98 ? -6.129 14.473 -4.798 1.00 83.44 98 VAL A C 1
ATOM 761 O O . VAL A 1 98 ? -5.060 15.042 -4.996 1.00 83.44 98 VAL A O 1
ATOM 764 N N . GLU A 1 99 ? -6.427 13.941 -3.613 1.00 82.88 99 GLU A N 1
ATOM 765 C CA . GLU A 1 99 ? -5.524 14.024 -2.459 1.00 82.88 99 GLU A CA 1
ATOM 766 C C . GLU A 1 99 ? -4.230 13.234 -2.693 1.00 82.88 99 GLU A C 1
ATOM 768 O O . GLU A 1 99 ? -3.147 13.721 -2.380 1.00 82.88 99 GLU A O 1
ATOM 773 N N . ARG A 1 100 ? -4.314 12.057 -3.324 1.00 84.06 100 ARG A N 1
ATOM 774 C CA . ARG A 1 100 ? -3.158 11.250 -3.734 1.00 84.06 100 ARG A CA 1
ATOM 775 C C . ARG A 1 100 ? -2.241 12.055 -4.655 1.00 84.06 100 ARG A C 1
ATOM 777 O O . ARG A 1 100 ? -1.040 12.103 -4.404 1.00 84.06 100 ARG A O 1
ATOM 784 N N . TYR A 1 101 ? -2.806 12.729 -5.660 1.00 79.56 101 TYR A N 1
ATOM 785 C CA . TYR A 1 101 ? -2.073 13.608 -6.573 1.00 79.56 101 TYR A CA 1
ATOM 786 C C . TYR A 1 101 ? -1.409 14.782 -5.842 1.00 79.56 101 TYR A C 1
ATOM 788 O O . TYR A 1 101 ? -0.206 14.993 -5.994 1.00 79.56 101 TYR A O 1
ATOM 796 N N . TYR A 1 102 ? -2.148 15.501 -4.989 1.00 80.19 102 TYR A N 1
ATOM 797 C CA . TYR A 1 102 ? -1.586 16.603 -4.200 1.00 80.19 102 TYR A CA 1
ATOM 798 C C . TYR A 1 102 ? -0.450 16.146 -3.282 1.00 80.19 102 TYR A C 1
ATOM 800 O O . TYR A 1 102 ? 0.602 16.780 -3.251 1.00 80.19 102 TYR A O 1
ATOM 808 N N . LEU A 1 103 ? -0.623 15.030 -2.576 1.00 75.12 103 LEU A N 1
ATOM 809 C CA . LEU A 1 103 ? 0.391 14.493 -1.671 1.00 75.12 103 LEU A CA 1
ATOM 810 C C . LEU A 1 103 ? 1.654 14.025 -2.416 1.00 75.12 103 LEU A C 1
ATOM 812 O O . LEU A 1 103 ? 2.764 14.210 -1.915 1.00 75.12 103 LEU A O 1
ATOM 816 N N . ILE A 1 104 ? 1.506 13.467 -3.626 1.00 72.31 104 ILE A N 1
ATOM 817 C CA . ILE A 1 104 ? 2.641 13.130 -4.502 1.00 72.31 104 ILE A CA 1
ATOM 818 C C . ILE A 1 104 ? 3.389 14.403 -4.924 1.00 72.31 104 ILE A C 1
ATOM 820 O O . ILE A 1 104 ? 4.613 14.459 -4.798 1.00 72.31 104 ILE A O 1
ATOM 824 N N . LEU A 1 105 ? 2.672 15.437 -5.382 1.00 66.31 105 LEU A N 1
ATOM 825 C CA . LEU A 1 105 ? 3.280 16.694 -5.831 1.00 66.31 105 LEU A CA 1
ATOM 826 C C . LEU A 1 105 ? 3.973 17.464 -4.702 1.00 66.31 105 LEU A C 1
ATOM 828 O O . LEU A 1 105 ? 5.057 18.012 -4.903 1.00 66.31 105 LEU A O 1
ATOM 832 N N . MET A 1 106 ? 3.367 17.493 -3.517 1.00 64.62 106 MET A N 1
ATOM 833 C CA . MET A 1 106 ? 3.883 18.237 -2.365 1.00 64.62 106 MET A CA 1
ATOM 834 C C . MET A 1 106 ? 5.005 17.489 -1.623 1.00 64.62 106 MET A C 1
ATOM 836 O O . MET A 1 106 ? 5.596 18.040 -0.697 1.00 64.62 106 MET A O 1
ATOM 840 N N . LYS A 1 107 ? 5.335 16.247 -2.025 1.00 59.72 107 LYS A N 1
ATOM 841 C CA . LYS A 1 107 ? 6.288 15.348 -1.336 1.00 59.72 107 LYS A CA 1
ATOM 842 C C . LYS A 1 107 ? 5.977 15.144 0.155 1.00 59.72 107 LYS A C 1
ATOM 844 O O . LYS A 1 107 ? 6.859 14.790 0.938 1.00 59.72 107 LYS A O 1
ATOM 849 N N . GLU A 1 108 ? 4.732 15.355 0.558 1.00 58.75 108 GLU A N 1
ATOM 850 C CA . GLU A 1 108 ? 4.301 15.195 1.941 1.00 58.75 108 GLU A CA 1
ATOM 851 C C . GLU A 1 108 ? 3.936 13.738 2.203 1.00 58.75 108 GLU A C 1
ATOM 853 O O . GLU A 1 108 ? 3.171 13.173 1.436 1.00 58.75 108 GLU A O 1
ATOM 858 N N . ASP A 1 109 ? 4.471 13.153 3.286 1.00 55.75 109 ASP A N 1
ATOM 859 C CA . ASP A 1 109 ? 4.019 11.967 4.046 1.00 55.75 109 ASP A CA 1
ATOM 860 C C . ASP A 1 109 ? 3.581 10.666 3.327 1.00 55.75 109 ASP A C 1
ATOM 862 O O . ASP A 1 109 ? 3.365 9.664 4.014 1.00 55.75 109 ASP A O 1
ATOM 866 N N . ASN A 1 110 ? 3.505 10.636 1.998 1.00 58.59 110 ASN A N 1
ATOM 867 C CA . ASN A 1 110 ? 2.784 9.640 1.205 1.00 58.59 110 ASN A CA 1
ATOM 868 C C . ASN A 1 110 ? 3.708 8.711 0.412 1.00 58.59 110 ASN A C 1
ATOM 870 O O . ASN A 1 110 ? 3.271 7.675 -0.086 1.00 58.59 110 ASN A O 1
ATOM 874 N N . VAL A 1 111 ? 4.996 9.064 0.345 1.00 60.78 111 VAL A N 1
ATOM 875 C CA . VAL A 1 111 ? 6.077 8.155 -0.038 1.00 60.78 111 VAL A CA 1
ATOM 876 C C . VAL A 1 111 ? 6.589 7.500 1.243 1.00 60.78 111 VAL A C 1
ATOM 878 O O . VAL A 1 111 ? 7.280 8.126 2.048 1.00 60.78 111 VAL A O 1
ATOM 881 N N . LEU A 1 112 ? 6.168 6.262 1.488 1.00 65.06 112 LEU A N 1
ATOM 882 C CA . LEU A 1 112 ? 6.269 5.653 2.821 1.00 65.06 112 LEU A CA 1
ATOM 883 C C . LEU A 1 112 ? 7.583 4.921 3.090 1.00 65.06 112 LEU A C 1
ATOM 885 O O . LEU A 1 112 ? 8.037 4.846 4.230 1.00 65.06 112 LEU A O 1
ATOM 889 N N . GLU A 1 113 ? 8.193 4.368 2.054 1.00 64.31 113 GLU A N 1
ATOM 890 C CA . GLU A 1 113 ? 9.483 3.692 2.124 1.00 64.31 113 GLU A CA 1
ATOM 891 C C . GLU A 1 113 ? 10.237 4.123 0.876 1.00 64.31 113 GLU A C 1
ATOM 893 O O . GLU A 1 113 ? 9.678 4.063 -0.207 1.00 64.31 113 GLU A O 1
ATOM 898 N N . VAL A 1 114 ? 11.462 4.622 1.035 1.00 65.19 114 VAL A N 1
ATOM 899 C CA . VAL A 1 114 ? 12.418 4.797 -0.059 1.00 65.19 114 VAL A CA 1
ATOM 900 C C . VAL A 1 114 ? 13.603 3.925 0.312 1.00 65.19 114 VAL A C 1
ATOM 902 O O . VAL A 1 114 ? 14.285 4.176 1.311 1.00 65.19 114 VAL A O 1
ATOM 905 N N . THR A 1 115 ? 13.809 2.860 -0.450 1.00 67.25 115 THR A N 1
ATOM 906 C CA . THR A 1 115 ? 14.995 2.019 -0.320 1.00 67.25 115 THR A CA 1
ATOM 907 C C . THR A 1 115 ? 15.924 2.346 -1.468 1.00 67.25 115 THR A C 1
ATOM 909 O O . THR A 1 115 ? 15.565 2.133 -2.623 1.00 67.25 115 THR A O 1
ATOM 912 N N . VAL A 1 116 ? 17.121 2.837 -1.147 1.00 64.81 116 VAL A N 1
ATOM 913 C CA . VAL A 1 116 ? 18.179 3.051 -2.139 1.00 64.81 116 VAL A CA 1
ATOM 914 C C . VAL A 1 116 ? 19.182 1.921 -2.011 1.00 64.81 116 VAL A C 1
ATOM 916 O O . VAL A 1 116 ? 19.831 1.748 -0.975 1.00 64.81 116 VAL A O 1
ATOM 919 N N . ILE A 1 117 ? 19.312 1.131 -3.068 1.00 66.62 117 ILE A N 1
ATOM 920 C CA . ILE A 1 117 ? 20.233 0.002 -3.096 1.00 66.62 117 ILE A CA 1
ATOM 921 C C . ILE A 1 117 ? 21.379 0.323 -4.042 1.00 66.62 117 ILE A C 1
ATOM 923 O O . ILE A 1 117 ? 21.195 0.373 -5.253 1.00 66.62 117 ILE A O 1
ATOM 927 N N . CYS A 1 118 ? 22.574 0.503 -3.480 1.00 63.44 118 CYS A N 1
ATOM 928 C CA . CYS A 1 118 ? 23.789 0.799 -4.234 1.00 63.44 118 CYS A CA 1
ATOM 929 C C . CYS A 1 118 ? 24.600 -0.488 -4.445 1.00 63.44 118 CYS A C 1
ATOM 931 O O . CYS A 1 118 ? 24.989 -1.165 -3.473 1.00 63.44 118 CYS A O 1
ATOM 933 N N . GLY A 1 119 ? 24.894 -0.819 -5.703 1.00 62.41 119 GLY A N 1
ATOM 934 C CA . GLY A 1 119 ? 25.718 -1.965 -6.091 1.00 62.41 119 GLY A CA 1
ATOM 935 C C . GLY A 1 119 ? 26.907 -1.565 -6.967 1.00 62.41 119 GLY A C 1
ATOM 936 O O . GLY A 1 119 ? 26.753 -0.787 -7.899 1.00 62.41 119 GLY A O 1
ATOM 937 N N . ASN A 1 120 ? 28.083 -2.151 -6.703 1.00 53.97 120 ASN A N 1
ATOM 938 C CA . ASN A 1 120 ? 29.291 -1.995 -7.536 1.00 53.97 120 ASN A CA 1
ATOM 939 C C . ASN A 1 120 ? 29.295 -2.888 -8.796 1.00 53.97 120 ASN A C 1
ATOM 941 O O . ASN A 1 120 ? 30.282 -2.929 -9.522 1.00 53.97 120 ASN A O 1
ATOM 945 N N . HIS A 1 121 ? 28.196 -3.601 -9.045 1.00 56.00 121 HIS A N 1
ATOM 946 C CA . HIS A 1 121 ? 27.963 -4.427 -10.227 1.00 56.00 121 HIS A CA 1
ATOM 947 C C . HIS A 1 121 ? 26.482 -4.311 -10.604 1.00 56.00 121 HIS A C 1
ATOM 949 O O . HIS A 1 121 ? 25.674 -3.946 -9.743 1.00 56.00 121 HIS A O 1
ATOM 955 N N . LYS A 1 122 ? 26.115 -4.675 -11.843 1.00 56.38 122 LYS A N 1
ATOM 956 C CA . LYS A 1 122 ? 24.725 -4.967 -12.245 1.00 56.38 122 LYS A CA 1
ATOM 957 C C . LYS A 1 122 ? 24.231 -6.172 -11.434 1.00 56.38 122 LYS A C 1
ATOM 959 O O . LYS A 1 122 ? 24.311 -7.314 -11.877 1.00 56.38 122 LYS A O 1
ATOM 964 N N . LYS A 1 123 ? 23.896 -5.952 -10.165 1.00 57.84 123 LYS A N 1
ATOM 965 C CA . L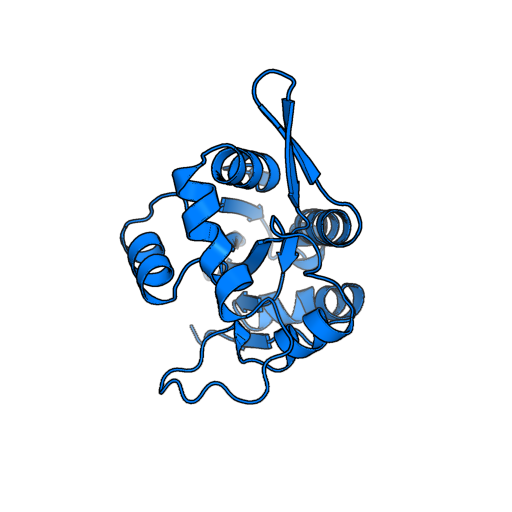YS A 1 123 ? 23.533 -7.024 -9.237 1.00 57.84 123 LYS A CA 1
ATOM 966 C C . LYS A 1 123 ? 22.196 -7.621 -9.651 1.00 57.84 123 LYS A C 1
ATOM 968 O O . LYS A 1 123 ? 21.365 -6.943 -10.242 1.00 57.84 123 LYS A O 1
ATOM 973 N N . ASN A 1 124 ? 21.998 -8.886 -9.288 1.00 66.50 124 ASN A N 1
ATOM 974 C CA . ASN A 1 124 ? 20.722 -9.569 -9.433 1.00 66.50 124 ASN A CA 1
ATOM 975 C C . ASN A 1 124 ? 19.661 -8.820 -8.609 1.00 66.50 124 ASN A C 1
ATOM 977 O O . ASN A 1 124 ? 19.585 -8.973 -7.390 1.00 66.50 124 ASN A O 1
ATOM 981 N N . LEU A 1 125 ? 18.884 -7.974 -9.281 1.00 70.06 125 LEU A N 1
ATOM 982 C CA . LEU A 1 125 ? 17.863 -7.126 -8.683 1.00 70.06 125 LEU A CA 1
ATOM 983 C C . LEU A 1 125 ? 16.891 -7.923 -7.804 1.00 70.06 125 LEU A C 1
ATOM 985 O O . LEU A 1 125 ? 16.498 -7.466 -6.732 1.00 70.06 125 LEU A O 1
ATOM 989 N N . ARG A 1 126 ? 16.581 -9.159 -8.202 1.00 72.12 126 ARG A N 1
ATOM 990 C CA . ARG A 1 126 ? 15.711 -10.067 -7.453 1.00 72.12 126 ARG A CA 1
ATOM 991 C C . ARG A 1 126 ? 16.199 -10.298 -6.025 1.00 72.12 126 ARG A C 1
ATOM 993 O O . ARG A 1 126 ? 15.403 -10.252 -5.092 1.00 72.12 126 ARG A O 1
ATOM 1000 N N . SER A 1 127 ? 17.500 -10.527 -5.822 1.00 72.81 127 SER A N 1
ATOM 1001 C CA . SER A 1 127 ? 18.036 -10.755 -4.470 1.00 72.81 127 SER A CA 1
ATOM 1002 C C . SER A 1 127 ? 18.002 -9.488 -3.616 1.00 72.81 127 SER A C 1
ATOM 1004 O O . SER A 1 127 ? 17.829 -9.575 -2.402 1.00 72.81 127 SER A O 1
ATOM 1006 N N . LEU A 1 128 ? 18.109 -8.321 -4.254 1.00 72.06 128 LEU A N 1
ATOM 1007 C CA . LEU A 1 128 ? 18.044 -7.019 -3.599 1.00 72.06 128 LEU A CA 1
ATOM 1008 C C . LEU A 1 128 ? 16.623 -6.661 -3.153 1.00 72.06 128 LEU A C 1
ATOM 1010 O O . LEU A 1 128 ? 16.452 -6.096 -2.076 1.00 72.06 128 LEU A O 1
ATOM 1014 N N . LEU A 1 129 ? 15.617 -7.016 -3.951 1.00 73.75 129 LEU A N 1
ATOM 1015 C CA . LEU A 1 129 ? 14.212 -6.713 -3.674 1.00 73.75 129 LEU A CA 1
ATOM 1016 C C . LEU A 1 129 ? 13.514 -7.774 -2.816 1.00 73.75 129 LEU A C 1
ATOM 1018 O O . LEU A 1 129 ? 12.501 -7.482 -2.183 1.00 73.75 129 LEU A O 1
ATOM 1022 N N . ARG A 1 130 ? 14.075 -8.986 -2.721 1.00 76.31 130 ARG A N 1
ATOM 1023 C CA . ARG A 1 130 ? 13.525 -10.091 -1.916 1.00 76.31 130 ARG A CA 1
ATOM 1024 C C . ARG A 1 130 ? 13.150 -9.707 -0.473 1.00 76.31 130 ARG A C 1
ATOM 1026 O O . ARG A 1 130 ? 12.100 -10.154 -0.017 1.00 76.31 130 ARG A O 1
ATOM 1033 N N . PRO A 1 131 ? 13.932 -8.900 0.271 1.00 75.94 131 PRO A N 1
ATOM 1034 C CA . PRO A 1 131 ? 13.533 -8.471 1.611 1.00 75.94 131 PRO A CA 1
ATOM 1035 C C . PRO A 1 131 ? 12.277 -7.588 1.621 1.00 75.94 131 PRO A C 1
ATOM 1037 O O . PRO A 1 131 ? 11.473 -7.704 2.540 1.00 75.94 131 PRO A O 1
ATOM 1040 N N . ILE A 1 132 ? 12.097 -6.727 0.612 1.00 76.75 132 ILE A N 1
ATOM 1041 C CA . ILE A 1 132 ? 10.919 -5.852 0.472 1.00 76.75 132 ILE A CA 1
ATOM 1042 C C . ILE A 1 132 ? 9.687 -6.704 0.154 1.00 76.75 132 ILE A C 1
ATOM 1044 O O . ILE A 1 132 ? 8.666 -6.599 0.826 1.00 76.75 132 ILE A O 1
ATOM 1048 N N . ILE A 1 133 ? 9.827 -7.622 -0.801 1.00 77.00 133 ILE A N 1
ATOM 1049 C CA . ILE A 1 133 ? 8.811 -8.616 -1.171 1.00 77.00 133 ILE A CA 1
ATOM 1050 C C . ILE A 1 133 ? 8.330 -9.404 0.053 1.00 77.00 133 ILE A C 1
ATOM 1052 O O . ILE A 1 133 ? 7.138 -9.425 0.355 1.00 77.00 133 ILE A O 1
ATOM 1056 N N . LYS A 1 134 ? 9.265 -9.980 0.817 1.00 79.50 134 LYS A N 1
ATOM 1057 C CA . LYS A 1 134 ? 8.939 -10.790 1.997 1.00 79.50 134 LYS A CA 1
ATOM 1058 C C . LYS A 1 134 ? 8.194 -9.989 3.071 1.00 79.50 134 LYS A C 1
ATOM 1060 O O . LYS A 1 134 ? 7.347 -10.536 3.779 1.00 79.50 134 LYS A O 1
ATOM 1065 N N . LYS A 1 135 ? 8.482 -8.687 3.205 1.00 79.31 135 LYS A N 1
ATOM 1066 C CA . LYS A 1 135 ? 7.712 -7.809 4.100 1.00 79.31 135 LYS A CA 1
ATOM 1067 C C . LYS A 1 135 ? 6.259 -7.692 3.637 1.00 79.31 135 LYS A C 1
ATOM 1069 O O . LYS A 1 135 ? 5.369 -7.860 4.462 1.00 79.31 135 LYS A O 1
ATOM 1074 N N . PHE A 1 136 ? 6.011 -7.456 2.347 1.00 80.25 136 PHE A N 1
ATOM 1075 C CA . PHE A 1 136 ? 4.647 -7.372 1.813 1.00 80.25 136 PHE A CA 1
ATOM 1076 C C . PHE A 1 136 ? 3.870 -8.681 1.953 1.00 80.25 136 PHE A C 1
ATOM 1078 O O . PHE A 1 136 ? 2.714 -8.646 2.362 1.00 80.25 136 PHE A O 1
ATOM 1085 N N . GLU A 1 137 ? 4.506 -9.829 1.706 1.00 80.81 137 GLU A N 1
ATOM 1086 C CA . GLU A 1 137 ? 3.905 -11.147 1.979 1.00 80.81 137 GLU A CA 1
ATOM 1087 C C . GLU A 1 137 ? 3.468 -11.267 3.446 1.00 80.81 137 GLU A C 1
ATOM 1089 O O . GLU A 1 137 ? 2.357 -11.699 3.743 1.00 80.81 137 GLU A O 1
ATOM 1094 N N . THR A 1 138 ? 4.317 -10.808 4.369 1.00 82.94 138 THR A N 1
ATOM 1095 C CA . THR A 1 138 ? 4.010 -10.822 5.805 1.00 82.94 138 THR A CA 1
ATOM 1096 C C . THR A 1 138 ? 2.824 -9.910 6.136 1.00 82.94 138 THR A C 1
ATOM 1098 O O . THR A 1 138 ? 1.916 -10.324 6.853 1.00 82.94 138 THR A O 1
ATOM 1101 N N . PHE A 1 139 ? 2.794 -8.688 5.596 1.00 83.44 139 PHE A N 1
ATOM 1102 C CA . PHE A 1 139 ? 1.731 -7.717 5.887 1.00 83.44 139 PHE A CA 1
ATOM 1103 C C . PHE A 1 139 ? 0.374 -8.053 5.262 1.00 83.44 139 PHE A C 1
ATOM 1105 O O . PHE A 1 139 ? -0.647 -7.556 5.736 1.00 83.44 139 PHE A O 1
ATOM 1112 N N . CYS A 1 140 ? 0.352 -8.857 4.199 1.00 80.44 140 CYS A N 1
ATOM 1113 C CA . CYS A 1 140 ? -0.887 -9.337 3.591 1.00 80.44 140 CYS A CA 1
ATOM 1114 C C . CYS A 1 140 ? -1.549 -10.441 4.424 1.00 80.44 140 CYS A C 1
ATOM 1116 O O . CYS A 1 140 ? -2.774 -10.520 4.463 1.00 80.44 140 CYS A O 1
ATOM 1118 N N . CYS A 1 141 ? -0.745 -11.295 5.063 1.00 81.31 141 CYS A N 1
ATOM 1119 C CA . CYS A 1 141 ? -1.226 -12.484 5.768 1.00 81.31 141 CYS A CA 1
ATOM 1120 C C . CYS A 1 141 ? -1.446 -12.263 7.268 1.00 81.31 141 CYS A C 1
ATOM 1122 O O . CYS A 1 141 ? -2.116 -13.067 7.914 1.00 81.31 141 CYS A O 1
ATOM 1124 N N . SER A 1 142 ? -0.842 -11.231 7.855 1.00 85.69 142 SER A N 1
ATOM 1125 C CA . SER A 1 142 ? -0.907 -10.977 9.293 1.00 85.69 142 SER A CA 1
ATOM 1126 C C . SER A 1 142 ? -1.190 -9.501 9.565 1.00 85.69 142 SER A C 1
ATOM 1128 O O . SER A 1 142 ? -0.328 -8.664 9.274 1.00 85.69 142 SER A O 1
ATOM 1130 N N . PRO A 1 143 ? -2.364 -9.171 10.133 1.00 88.56 143 PRO A N 1
ATOM 1131 C CA . PRO A 1 143 ? -2.710 -7.793 10.422 1.00 88.56 143 PRO A CA 1
ATOM 1132 C C . PRO A 1 143 ? -1.776 -7.192 11.462 1.00 88.56 143 PRO A C 1
ATOM 1134 O O . PRO A 1 143 ? -1.381 -7.822 12.444 1.00 88.56 143 PRO A O 1
ATOM 1137 N N . ILE A 1 144 ? -1.436 -5.932 11.229 1.00 89.81 144 ILE A N 1
ATOM 1138 C CA . ILE A 1 144 ? -0.702 -5.105 12.169 1.00 89.81 144 ILE A CA 1
ATOM 1139 C C . ILE A 1 144 ? -1.716 -4.514 13.141 1.00 89.81 144 ILE A C 1
ATOM 1141 O O . ILE A 1 144 ? -2.620 -3.777 12.741 1.00 89.81 144 ILE A O 1
ATOM 1145 N N . GLU A 1 145 ? -1.527 -4.808 14.420 1.00 91.94 145 GLU A N 1
ATOM 1146 C CA . GLU A 1 145 ? -2.309 -4.237 15.508 1.00 91.94 145 GLU A CA 1
ATOM 1147 C C . GLU A 1 145 ? -1.724 -2.888 15.929 1.00 91.94 145 GLU A C 1
ATOM 1149 O O . GLU A 1 145 ? -0.531 -2.770 16.229 1.00 91.94 145 GLU A O 1
ATOM 1154 N N . ILE A 1 146 ? -2.561 -1.853 15.946 1.00 91.94 146 ILE A N 1
ATOM 1155 C CA . ILE A 1 146 ? -2.134 -0.482 16.215 1.00 91.94 146 ILE A CA 1
ATOM 1156 C C . ILE A 1 146 ? -2.739 -0.024 17.533 1.00 91.94 146 ILE A C 1
ATOM 1158 O O . ILE A 1 146 ? -3.957 -0.007 17.705 1.00 91.94 146 ILE A O 1
ATOM 1162 N N . TYR A 1 147 ? -1.863 0.396 18.444 1.00 91.62 147 TYR A N 1
ATOM 1163 C CA . TYR A 1 147 ? -2.217 0.857 19.780 1.00 91.62 147 TYR A CA 1
ATOM 1164 C C . TYR A 1 147 ? -1.796 2.311 19.987 1.00 91.62 147 TYR A C 1
ATOM 1166 O O . TYR A 1 147 ? -0.736 2.742 19.527 1.00 91.62 147 TYR A O 1
ATOM 1174 N N . LYS A 1 148 ? -2.605 3.063 20.734 1.00 90.31 148 LYS A N 1
ATOM 1175 C CA . LYS A 1 148 ? -2.310 4.433 21.168 1.00 90.31 148 LYS A CA 1
ATOM 1176 C C . LYS A 1 148 ? -2.684 4.565 22.636 1.00 90.31 148 LYS A C 1
ATOM 1178 O O . LYS A 1 148 ? -3.817 4.286 23.011 1.00 90.31 148 LYS A O 1
ATOM 1183 N N . ASN A 1 149 ? -1.729 4.991 23.462 1.00 91.25 149 ASN A N 1
ATOM 1184 C CA . ASN A 1 149 ? -1.900 5.140 24.913 1.00 91.25 149 ASN A CA 1
ATOM 1185 C C . ASN A 1 149 ? -2.435 3.864 25.599 1.00 91.25 149 ASN A C 1
ATOM 1187 O O . ASN A 1 149 ? -3.288 3.938 26.474 1.00 91.25 149 ASN A O 1
ATOM 1191 N N . GLY A 1 150 ? -1.978 2.686 25.158 1.00 88.44 150 GLY A N 1
ATOM 1192 C CA . GLY A 1 150 ? -2.426 1.387 25.679 1.00 88.44 150 GLY A CA 1
ATOM 1193 C C . GLY A 1 150 ? -3.792 0.912 25.166 1.00 88.44 150 GLY A C 1
ATOM 1194 O O . GLY A 1 150 ? -4.124 -0.254 25.347 1.00 88.44 150 GLY A O 1
ATOM 1195 N N . GLY A 1 151 ? -4.559 1.765 24.482 1.00 92.44 151 GLY A N 1
ATOM 1196 C CA . GLY A 1 151 ? -5.815 1.391 23.835 1.00 92.44 151 GLY A CA 1
ATOM 1197 C C . GLY A 1 151 ? -5.601 0.873 22.416 1.00 92.44 151 GLY A C 1
ATOM 1198 O O . GLY A 1 151 ? -4.780 1.416 21.669 1.00 92.44 151 GLY A O 1
ATOM 1199 N N . HIS A 1 152 ? -6.353 -0.160 22.033 1.00 93.19 152 HIS A N 1
ATOM 1200 C CA . HIS A 1 152 ? -6.438 -0.598 20.639 1.00 93.19 152 HIS A CA 1
ATOM 1201 C C . HIS A 1 152 ? -7.101 0.490 19.792 1.00 93.19 152 HIS A C 1
ATOM 1203 O O . HIS A 1 152 ? -8.116 1.066 20.183 1.00 93.19 152 HIS A O 1
ATOM 1209 N N . VAL A 1 153 ? -6.498 0.799 18.647 1.00 92.94 153 VAL A N 1
ATOM 1210 C CA . VAL A 1 153 ? -6.982 1.826 17.719 1.00 92.94 153 VAL A CA 1
ATOM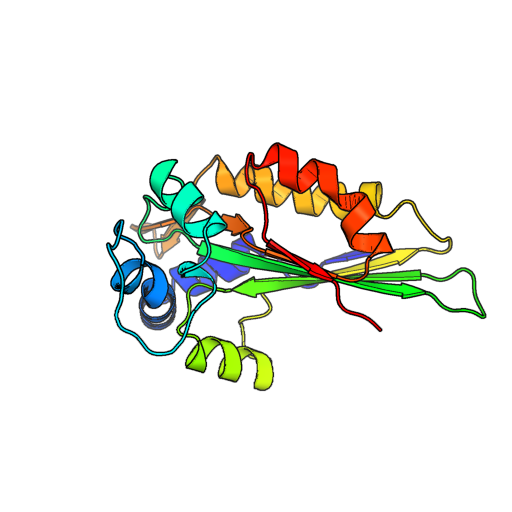 1211 C C . VAL A 1 153 ? -7.605 1.185 16.491 1.00 92.94 153 VAL A C 1
ATOM 1213 O O . VAL A 1 153 ? -8.707 1.554 16.084 1.00 92.94 153 VAL A O 1
ATOM 1216 N N . THR A 1 154 ? -6.861 0.294 15.837 1.00 93.25 154 THR A N 1
ATOM 1217 C CA . THR A 1 154 ? -7.299 -0.405 14.630 1.00 93.25 154 THR A CA 1
ATOM 1218 C C . THR A 1 154 ? -6.349 -1.555 14.302 1.00 93.25 154 THR A C 1
ATOM 1220 O O . THR A 1 154 ? -5.221 -1.596 14.794 1.00 93.25 154 THR A O 1
ATOM 1223 N N . SER A 1 155 ? -6.797 -2.436 13.415 1.00 92.75 155 SER A N 1
ATOM 1224 C CA . SER A 1 155 ? -5.995 -3.493 12.803 1.00 92.75 155 SER A CA 1
ATOM 1225 C C . SER A 1 155 ? -5.910 -3.233 11.302 1.00 92.75 155 SER A C 1
ATOM 1227 O O . SER A 1 155 ? -6.894 -2.803 10.684 1.00 92.75 155 SER A O 1
ATOM 1229 N N . ALA A 1 156 ? -4.747 -3.476 10.707 1.00 91.75 156 ALA A N 1
ATOM 1230 C CA . ALA A 1 156 ? -4.510 -3.180 9.299 1.00 91.75 156 ALA A CA 1
ATOM 1231 C C . ALA A 1 156 ? -3.641 -4.239 8.622 1.00 91.75 156 ALA A C 1
ATOM 1233 O O . ALA A 1 156 ? -2.529 -4.510 9.066 1.00 91.75 156 ALA A O 1
ATOM 1234 N N . ASN A 1 157 ? -4.117 -4.760 7.494 1.00 91.31 157 ASN A N 1
ATOM 1235 C CA . ASN A 1 157 ? -3.264 -5.426 6.514 1.00 91.31 157 ASN A CA 1
ATOM 1236 C C . ASN A 1 157 ? -2.689 -4.395 5.535 1.00 91.31 157 ASN A C 1
ATOM 1238 O O . ASN A 1 157 ? -3.275 -3.324 5.334 1.00 91.31 157 ASN A O 1
ATOM 1242 N N . ILE A 1 158 ? -1.565 -4.724 4.899 1.00 88.44 158 ILE A N 1
ATOM 1243 C CA . ILE A 1 158 ? -0.992 -3.915 3.815 1.00 88.44 158 ILE A CA 1
ATOM 1244 C C . ILE A 1 158 ? -0.923 -4.778 2.563 1.00 88.44 158 ILE A C 1
ATOM 1246 O O . ILE A 1 158 ? -0.242 -5.801 2.562 1.00 88.44 158 ILE A O 1
ATOM 1250 N N . HIS A 1 159 ? -1.588 -4.332 1.502 1.00 87.56 159 HIS A N 1
ATOM 1251 C CA . HIS A 1 159 ? -1.675 -5.024 0.221 1.00 87.56 159 HIS A CA 1
ATOM 1252 C C . HIS A 1 159 ? -1.009 -4.199 -0.871 1.00 87.56 159 HIS A C 1
ATOM 1254 O O . HIS A 1 159 ? -1.318 -3.018 -1.039 1.00 87.56 159 HIS A O 1
ATOM 1260 N N . CYS A 1 160 ? -0.109 -4.822 -1.624 1.00 86.38 160 CYS A N 1
ATOM 1261 C CA . CYS A 1 160 ? 0.450 -4.222 -2.826 1.00 86.38 160 CYS A CA 1
ATOM 1262 C C . CYS A 1 160 ? -0.495 -4.530 -3.993 1.00 86.38 160 CYS A C 1
ATOM 1264 O O . CYS A 1 160 ? -0.721 -5.702 -4.275 1.00 86.38 160 CYS A O 1
ATOM 1266 N N . LEU A 1 161 ? -1.078 -3.507 -4.624 1.00 84.75 161 LEU A N 1
ATOM 1267 C CA . LEU A 1 161 ? -1.997 -3.678 -5.764 1.00 84.75 161 LEU A CA 1
ATOM 1268 C C . LEU A 1 161 ? -1.324 -3.454 -7.113 1.00 84.75 161 LEU A C 1
ATOM 1270 O O . LEU A 1 161 ? -1.752 -4.004 -8.123 1.00 84.75 161 LEU A O 1
ATOM 1274 N N . THR A 1 162 ? -0.270 -2.648 -7.124 1.00 82.00 162 THR A N 1
ATOM 1275 C CA . THR A 1 162 ? 0.387 -2.216 -8.353 1.00 82.00 162 THR A CA 1
ATOM 1276 C C . THR A 1 162 ? 1.886 -2.297 -8.161 1.00 82.00 162 THR A C 1
ATOM 1278 O O . THR A 1 162 ? 2.416 -1.866 -7.131 1.00 82.00 162 THR A O 1
ATOM 1281 N N . LEU A 1 163 ? 2.561 -2.827 -9.174 1.00 81.69 163 LEU A N 1
ATOM 1282 C CA . LEU A 1 163 ? 4.009 -2.816 -9.276 1.00 81.69 163 LEU A CA 1
ATOM 1283 C C . LEU A 1 163 ? 4.383 -2.022 -10.527 1.00 81.69 163 LEU A C 1
ATOM 1285 O O . LEU A 1 163 ? 3.987 -2.387 -11.634 1.00 81.69 163 LEU A O 1
ATOM 1289 N N . THR A 1 164 ? 5.133 -0.939 -10.353 1.00 80.75 164 THR A N 1
ATOM 1290 C CA . THR A 1 164 ? 5.597 -0.106 -11.470 1.00 80.75 164 THR A CA 1
ATOM 1291 C C . THR A 1 164 ? 7.116 -0.040 -11.490 1.00 80.75 164 THR A C 1
ATOM 1293 O O . THR A 1 164 ? 7.774 -0.193 -10.458 1.00 80.75 164 THR A O 1
ATOM 1296 N N . GLY A 1 165 ? 7.687 0.136 -12.675 1.00 78.62 165 GLY A N 1
ATOM 1297 C CA . GLY A 1 165 ? 9.130 0.229 -12.845 1.00 78.62 165 GLY A CA 1
ATOM 1298 C C . GLY A 1 165 ? 9.568 0.011 -14.285 1.00 78.62 165 GLY A C 1
ATOM 1299 O O . GLY A 1 165 ? 8.747 -0.156 -15.190 1.00 78.62 165 GLY A O 1
ATOM 1300 N N . GLY A 1 166 ? 10.883 -0.011 -14.488 1.00 73.31 166 GLY A N 1
ATOM 1301 C CA . GLY A 1 166 ? 11.470 -0.387 -15.771 1.00 73.31 166 GLY A CA 1
ATOM 1302 C C . GLY A 1 166 ? 11.250 -1.869 -16.092 1.00 73.31 166 GLY A C 1
ATOM 1303 O O . GLY A 1 166 ? 11.106 -2.712 -15.203 1.00 73.31 166 GLY A O 1
ATOM 1304 N N . LEU A 1 167 ? 11.229 -2.213 -17.383 1.00 69.44 167 LEU A N 1
ATOM 1305 C CA . LEU A 1 167 ? 10.954 -3.579 -17.854 1.00 69.44 167 LEU A CA 1
ATOM 1306 C C . LEU A 1 167 ? 11.924 -4.621 -17.268 1.00 69.44 167 LEU A C 1
ATOM 1308 O O . LEU A 1 167 ? 11.524 -5.730 -16.910 1.00 69.44 167 LEU A O 1
ATOM 1312 N N . VAL A 1 168 ? 13.207 -4.269 -17.161 1.00 70.19 168 VAL A N 1
ATOM 1313 C CA . VAL A 1 168 ? 14.242 -5.144 -16.587 1.00 70.19 168 VAL A CA 1
ATOM 1314 C C . VAL A 1 168 ? 13.957 -5.397 -15.108 1.00 70.19 168 VAL A C 1
ATOM 1316 O O . VAL A 1 168 ? 14.112 -6.522 -14.611 1.00 70.19 168 VAL A O 1
ATOM 1319 N N . GLU A 1 169 ? 13.510 -4.355 -14.412 1.00 72.44 169 GLU A N 1
ATOM 1320 C CA . GLU A 1 169 ? 13.220 -4.400 -12.995 1.00 72.44 169 GLU A CA 1
ATOM 1321 C C . GLU A 1 169 ? 11.997 -5.262 -12.695 1.00 72.44 169 GLU A C 1
ATOM 1323 O O . GLU A 1 169 ? 12.052 -6.175 -11.865 1.00 72.44 169 GLU A O 1
ATOM 1328 N N . LEU A 1 170 ? 10.925 -5.011 -13.438 1.00 72.75 170 LEU A N 1
ATOM 1329 C CA . LEU A 1 170 ? 9.652 -5.706 -13.328 1.00 72.75 170 LEU A CA 1
ATOM 1330 C C . LEU A 1 170 ? 9.754 -7.190 -13.695 1.00 72.75 170 LEU A C 1
ATOM 1332 O O . LEU A 1 170 ? 9.227 -8.036 -12.971 1.00 72.75 170 LEU A O 1
ATOM 1336 N N . ASN A 1 171 ? 10.507 -7.541 -14.742 1.00 72.94 171 ASN A N 1
ATOM 1337 C CA . ASN A 1 171 ? 10.731 -8.945 -15.105 1.00 72.94 171 ASN A CA 1
ATOM 1338 C C . ASN A 1 171 ? 11.396 -9.747 -13.979 1.00 72.94 171 ASN A C 1
ATOM 1340 O O . ASN A 1 171 ? 11.132 -10.937 -13.817 1.00 72.94 171 ASN A O 1
ATOM 1344 N N . SER A 1 172 ? 12.224 -9.101 -13.154 1.00 70.56 172 SER A N 1
ATOM 1345 C CA . SER A 1 172 ? 12.869 -9.753 -12.007 1.00 70.56 172 SER A CA 1
ATOM 1346 C C . SER A 1 172 ? 11.904 -10.044 -10.845 1.00 70.56 172 SER A C 1
ATOM 1348 O O . SER A 1 172 ? 12.300 -10.698 -9.875 1.00 70.56 172 SER A O 1
ATOM 1350 N N . LEU A 1 173 ? 10.666 -9.545 -10.923 1.00 71.25 173 LEU A N 1
ATOM 1351 C CA . LEU A 1 173 ? 9.655 -9.550 -9.862 1.00 71.25 173 LEU A CA 1
ATOM 1352 C C . LEU A 1 173 ? 8.362 -10.271 -10.239 1.00 71.25 173 LEU A C 1
ATOM 1354 O O . LEU A 1 173 ? 7.461 -10.350 -9.411 1.00 71.25 173 LEU A O 1
ATOM 1358 N N . MET A 1 174 ? 8.282 -10.845 -11.437 1.00 68.44 174 MET A N 1
ATOM 1359 C CA . MET A 1 174 ? 7.112 -11.608 -11.884 1.00 68.44 174 MET A CA 1
ATOM 1360 C C . MET A 1 174 ? 6.700 -12.699 -10.879 1.00 68.44 174 MET A C 1
ATOM 1362 O O . MET A 1 174 ? 5.521 -12.859 -10.587 1.00 68.44 174 MET A O 1
ATOM 1366 N N . ASP A 1 175 ? 7.656 -13.383 -10.244 1.00 65.00 175 ASP A N 1
ATOM 1367 C CA . ASP A 1 175 ? 7.348 -14.406 -9.231 1.00 65.00 175 ASP A CA 1
ATOM 1368 C C . ASP A 1 175 ? 6.670 -13.833 -7.973 1.00 65.00 175 ASP A C 1
ATOM 1370 O O . ASP A 1 175 ? 5.899 -14.526 -7.316 1.00 65.00 175 ASP A O 1
ATOM 1374 N N . PHE A 1 176 ? 6.945 -12.575 -7.608 1.00 63.41 176 PHE A N 1
ATOM 1375 C CA . PHE A 1 176 ? 6.310 -11.931 -6.451 1.00 63.41 176 PHE A CA 1
ATOM 1376 C C . PHE A 1 176 ? 4.817 -11.693 -6.685 1.00 63.41 176 PHE A C 1
ATOM 1378 O O . PHE A 1 176 ? 4.012 -11.890 -5.775 1.00 63.41 176 PHE A O 1
ATOM 1385 N N . VAL A 1 177 ? 4.459 -11.328 -7.918 1.00 59.53 177 VAL A N 1
ATOM 1386 C CA . VAL A 1 177 ? 3.067 -11.184 -8.366 1.00 59.53 177 VAL A CA 1
ATOM 1387 C C . VAL A 1 177 ? 2.324 -12.509 -8.137 1.00 59.53 177 VAL A C 1
ATOM 1389 O O . VAL A 1 177 ? 1.269 -12.545 -7.504 1.00 59.53 177 VAL A O 1
ATOM 1392 N N . VAL A 1 178 ? 2.959 -13.623 -8.517 1.00 49.12 178 VAL A N 1
ATOM 1393 C CA . VAL A 1 178 ? 2.418 -14.981 -8.349 1.00 49.12 178 VAL A CA 1
ATOM 1394 C C . VAL A 1 178 ? 2.255 -15.370 -6.871 1.00 49.12 178 VAL A C 1
ATOM 1396 O O . VAL A 1 178 ? 1.244 -15.975 -6.516 1.00 49.12 178 VAL A O 1
ATOM 1399 N N . VAL A 1 179 ? 3.187 -15.001 -5.981 1.00 45.53 179 VAL A N 1
ATOM 1400 C CA . VAL A 1 179 ? 3.127 -15.360 -4.544 1.00 45.53 179 VAL A CA 1
ATOM 1401 C C . VAL A 1 179 ? 2.008 -14.630 -3.788 1.00 45.53 179 VAL A C 1
ATOM 1403 O O . VAL A 1 179 ? 1.428 -15.196 -2.861 1.00 45.53 179 VAL A O 1
ATOM 1406 N N . GLN A 1 180 ? 1.623 -13.419 -4.201 1.00 49.72 180 GLN A N 1
ATOM 1407 C CA . GLN A 1 180 ? 0.430 -12.744 -3.658 1.00 49.72 180 GLN A CA 1
ATOM 1408 C C . GLN A 1 180 ? -0.886 -13.412 -4.140 1.00 49.72 180 GLN A C 1
ATOM 1410 O O . GLN A 1 180 ? -1.978 -13.123 -3.635 1.00 49.72 180 GLN A O 1
ATOM 1415 N N . GLY A 1 181 ? -0.809 -14.332 -5.111 1.00 45.72 181 GLY A N 1
ATOM 1416 C CA . GLY A 1 181 ? -1.965 -14.933 -5.781 1.00 45.72 181 GLY A CA 1
ATOM 1417 C C . GLY A 1 181 ? -2.802 -13.904 -6.546 1.00 45.72 181 GLY A C 1
ATOM 1418 O O . GLY A 1 181 ? -3.996 -14.112 -6.743 1.00 45.72 181 GLY A O 1
ATOM 1419 N N . LEU A 1 182 ? -2.206 -12.760 -6.885 1.00 49.56 182 LEU A N 1
ATOM 1420 C CA . LEU A 1 182 ? -2.856 -11.646 -7.562 1.00 49.56 182 LEU A CA 1
ATOM 1421 C C . LEU A 1 182 ? -2.250 -11.509 -8.954 1.00 49.56 182 LEU A C 1
ATOM 1423 O O . LEU A 1 182 ? -1.034 -11.541 -9.100 1.00 49.56 182 LEU A O 1
ATOM 1427 N N . SER A 1 183 ? -3.086 -11.312 -9.970 1.00 51.31 183 SER A N 1
ATOM 1428 C CA . SER A 1 183 ? -2.622 -10.688 -11.208 1.00 51.31 183 SER A CA 1
ATOM 1429 C C . SER A 1 183 ? -2.439 -9.212 -10.877 1.00 51.31 183 SER A C 1
ATOM 1431 O O . SER A 1 183 ? -3.436 -8.523 -10.744 1.00 51.31 183 SER A O 1
ATOM 1433 N N . LEU A 1 184 ? -1.220 -8.743 -10.607 1.00 54.12 184 LEU A N 1
ATOM 1434 C CA . LEU A 1 184 ? -0.979 -7.317 -10.349 1.00 54.12 184 LEU A CA 1
ATOM 1435 C C . LEU A 1 184 ? -1.058 -6.543 -11.665 1.00 54.12 184 LEU A C 1
ATOM 1437 O O . LEU A 1 184 ? -0.561 -7.022 -12.685 1.00 54.12 184 LEU A O 1
ATOM 1441 N N . ASP A 1 185 ? -1.601 -5.327 -11.623 1.00 52.09 185 ASP A N 1
ATOM 1442 C CA . ASP A 1 185 ? -1.493 -4.411 -12.755 1.00 52.09 185 ASP A CA 1
ATOM 1443 C C . ASP A 1 185 ? -0.041 -3.943 -12.849 1.00 52.09 185 ASP A C 1
ATOM 1445 O O . ASP A 1 185 ? 0.482 -3.244 -11.972 1.00 52.09 185 ASP A O 1
ATOM 1449 N N . MET A 1 186 ? 0.635 -4.398 -13.900 1.00 53.38 186 MET A N 1
ATOM 1450 C CA . MET A 1 186 ? 2.003 -4.014 -14.203 1.00 53.38 186 MET A CA 1
ATOM 1451 C C . MET A 1 186 ? 1.989 -2.819 -15.142 1.00 53.38 186 MET A C 1
ATOM 1453 O O . MET A 1 186 ? 1.567 -2.929 -16.292 1.00 53.38 186 MET A O 1
ATOM 1457 N N . VAL A 1 187 ? 2.502 -1.690 -14.663 1.00 55.28 187 VAL A N 1
ATOM 1458 C CA . VAL A 1 187 ? 2.687 -0.497 -15.492 1.00 55.28 187 VAL A CA 1
ATOM 1459 C C . VAL A 1 187 ? 4.174 -0.363 -15.793 1.00 55.28 187 VAL A C 1
ATOM 1461 O O . VAL A 1 187 ? 4.978 -0.091 -14.897 1.00 55.28 187 VAL A O 1
ATOM 1464 N N . VAL A 1 188 ? 4.537 -0.597 -17.053 1.00 48.03 188 VAL A N 1
ATOM 1465 C CA . VAL A 1 188 ? 5.901 -0.408 -17.554 1.00 48.03 188 VAL A CA 1
ATOM 1466 C C . VAL A 1 188 ? 6.076 1.065 -17.901 1.00 48.03 188 VAL A C 1
ATOM 1468 O O . VAL A 1 188 ? 5.295 1.614 -18.675 1.00 48.03 188 VAL A O 1
ATOM 1471 N N . SER A 1 189 ? 7.093 1.705 -17.327 1.00 45.41 189 SER A N 1
ATOM 1472 C CA . SER A 1 189 ? 7.503 3.043 -17.754 1.00 45.41 189 SER A CA 1
ATOM 1473 C C . SER A 1 189 ? 8.552 2.907 -18.851 1.00 45.41 189 SER A C 1
ATOM 1475 O O . SER A 1 189 ? 9.627 2.359 -18.599 1.00 45.41 189 SER A O 1
ATOM 1477 N N . ASP A 1 190 ? 8.266 3.430 -20.042 1.00 37.88 190 ASP A N 1
ATOM 1478 C CA . ASP A 1 190 ? 9.306 3.677 -21.039 1.00 37.88 190 ASP A CA 1
ATOM 1479 C C . ASP A 1 190 ? 10.130 4.885 -20.568 1.00 37.88 190 ASP A C 1
ATOM 1481 O O . ASP A 1 190 ? 9.575 5.933 -20.229 1.00 37.88 190 ASP A O 1
ATOM 1485 N N . ALA A 1 191 ? 11.445 4.699 -20.462 1.00 35.78 191 ALA A N 1
ATOM 1486 C CA . ALA A 1 191 ? 12.414 5.721 -20.069 1.00 35.78 191 ALA A CA 1
ATOM 1487 C C . ALA A 1 191 ? 13.171 6.255 -21.287 1.00 35.78 191 ALA A C 1
ATOM 1489 O O . ALA A 1 191 ? 13.510 5.435 -22.173 1.00 35.78 191 ALA A O 1
#

Sequence (191 aa):
MVLLICSLTRKIAYLLCSENKRAALRYRHGNYGKLKSGSNTSYDDTFDADVYQECLKRGLFNLPGSVAVALNIDGLSSKFSNKSFVIAHTVLLNYSPVERYYLILMKEDNVLEVTVICGNHKKNLRSLLRPIIKKFETFCCSPIEIYKNGGHVTSANIHCLTLTGGLVELNSLMDFVVVQGLSLDMVVSDA

Radius of gyration: 17.06 Å; chains: 1; bounding box: 53×34×47 Å

Foldseek 3Di:
DKDKPADLLVLLLVQLVDPVSLVQLLQCCVPQVDLDDDDPDPDDALCNDPLNNVCSVVCLSVWSSAWEKAWEWEWDDDPVAQKIKIWIWIFTRSGDPVVSVVCVVVVPSGGRITMIDIDRHPDLLLVVCVVVLVVLLVLSVDWDFHDDPNDTRTTYGYHYQAYEYAPVNVVSCPVSCVSVVTPHDYDHDDD